Protein AF-A0A1M6CX60-F1 (afdb_monomer)

Sequence (241 aa):
MFAKYFMTAALLGLSVCAQAQAEEKYVLYKKGSSLPVGTKIVTKTRVNTENMKMKLADKIDNGGSILTQDLSEALQLGKDRIQLEVKESATVTKMKIGGKVLPEQKKQGELLKIKLLGVRKDGKWDFKPANASLQLSPKQQQQLGNVSFGFVLNDCYSEVPRSVGETWDDGHGYLKLLTGVDQGLQGENKVTFDEVVDYQGQQCAVLTRKFHVTVRLDQGYSMKMTGEETTIRSLSQFFDL

Secondary structure (DSSP, 8-state):
--------------------PPPPEE-S--TT--PPTTPEEEEEEEEEEEEEEEEETTEEEEEEEEEEEEEEEEEEEETTEEEEEEEEEEEEEE-EETTEEPPPEEEE-TTBT-EEEEEEETTEEEEEESSTTPPPPHHHHHHHHT---TTT-GGG--SS-EETT-EEE-TTHHHHHHH---SSEEEEEEEEEEEEEEETTEEEEEEEEEEEEEEEPGGG-EEEEEEEEEEEEETTTTEE-

Structure (mmCIF, N/CA/C/O backbone):
data_AF-A0A1M6CX60-F1
#
_entry.id   AF-A0A1M6CX60-F1
#
loop_
_atom_site.group_PDB
_atom_site.id
_atom_site.type_symbol
_atom_site.label_atom_id
_atom_site.label_alt_id
_atom_site.label_comp_id
_atom_site.label_asym_id
_atom_site.label_entity_id
_atom_site.label_seq_id
_atom_site.pdbx_PDB_ins_code
_atom_site.Cartn_x
_atom_site.Cartn_y
_atom_site.Cartn_z
_atom_site.occupancy
_atom_site.B_iso_or_equiv
_atom_site.auth_seq_id
_atom_site.auth_comp_id
_atom_site.auth_asym_id
_atom_site.auth_atom_id
_atom_site.pdbx_PDB_model_num
ATOM 1 N N . MET A 1 1 ? -92.493 -8.539 -4.679 1.00 39.44 1 MET A N 1
ATOM 2 C CA . MET A 1 1 ? -91.698 -9.651 -5.241 1.00 39.44 1 MET A CA 1
ATOM 3 C C . MET A 1 1 ? -90.424 -9.027 -5.802 1.00 39.44 1 MET A C 1
ATOM 5 O O . MET A 1 1 ? -90.566 -8.111 -6.591 1.00 39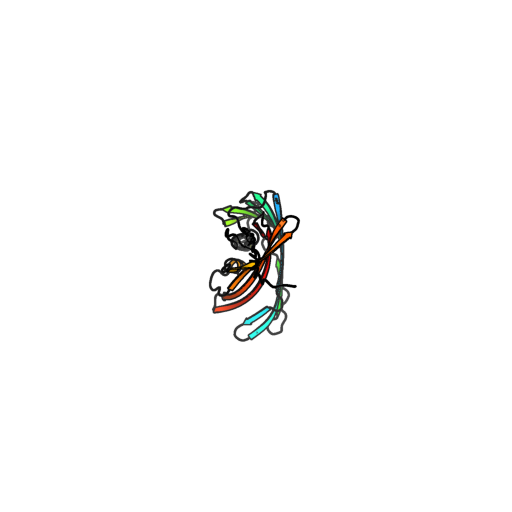.44 1 MET A O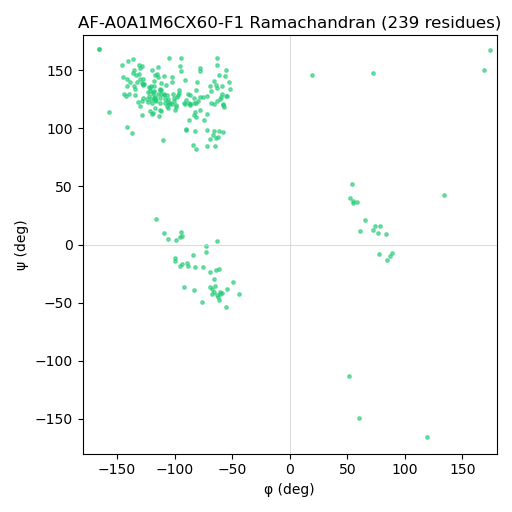 1
ATOM 9 N N . PHE A 1 2 ? -89.271 -9.418 -5.236 1.00 38.19 2 PHE A N 1
ATOM 10 C CA . PHE A 1 2 ? -87.852 -9.273 -5.640 1.00 38.19 2 PHE A CA 1
ATOM 11 C C . PHE A 1 2 ? -87.430 -8.196 -6.673 1.00 38.19 2 PHE A C 1
ATOM 13 O O . PHE A 1 2 ? -88.080 -8.039 -7.687 1.00 38.19 2 PHE A O 1
ATOM 20 N N . ALA A 1 3 ? -86.267 -7.540 -6.654 1.00 39.81 3 ALA A N 1
ATOM 21 C CA . ALA A 1 3 ? -85.124 -7.361 -5.758 1.00 39.81 3 ALA A CA 1
ATOM 22 C C . ALA A 1 3 ? -84.025 -6.663 -6.611 1.00 39.81 3 ALA A C 1
ATOM 24 O O . ALA A 1 3 ? -83.907 -6.998 -7.786 1.00 39.81 3 ALA A O 1
ATOM 25 N N . LYS A 1 4 ? -83.155 -5.858 -5.973 1.00 38.84 4 LYS A N 1
ATOM 26 C CA . LYS A 1 4 ? -81.745 -5.570 -6.359 1.00 38.84 4 LYS A CA 1
ATOM 27 C C . LYS A 1 4 ? -81.512 -4.670 -7.609 1.00 38.84 4 LYS A C 1
ATOM 29 O O . LYS A 1 4 ? -82.294 -4.690 -8.538 1.00 38.84 4 LYS A O 1
ATOM 34 N N . TYR A 1 5 ? -80.474 -3.835 -7.733 1.00 44.59 5 TYR A N 1
ATOM 35 C CA . TYR A 1 5 ? -79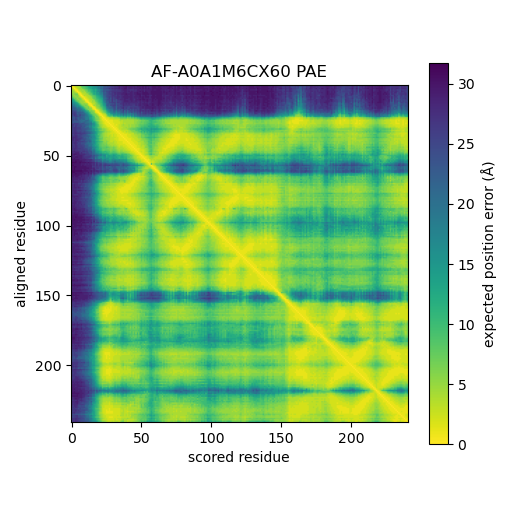.141 -3.794 -7.123 1.00 44.59 5 TYR A CA 1
ATOM 36 C C . TYR A 1 5 ? -78.689 -2.344 -6.850 1.00 44.59 5 TYR A C 1
ATOM 38 O O . TYR A 1 5 ? -78.688 -1.502 -7.742 1.00 44.59 5 TYR A O 1
ATOM 46 N N . PHE A 1 6 ? -78.240 -2.101 -5.616 1.00 48.47 6 PHE A N 1
ATOM 47 C CA . PHE A 1 6 ? -77.309 -1.034 -5.248 1.00 48.47 6 PHE A CA 1
ATOM 48 C C . PHE A 1 6 ? -75.920 -1.402 -5.789 1.00 48.47 6 PHE A C 1
ATOM 50 O O . PHE A 1 6 ? -75.436 -2.499 -5.510 1.00 48.47 6 PHE A O 1
ATOM 57 N N . MET A 1 7 ? -75.272 -0.501 -6.527 1.00 44.06 7 MET A N 1
ATOM 58 C CA . MET A 1 7 ? -73.871 -0.644 -6.927 1.00 44.06 7 MET A CA 1
ATOM 59 C C . MET A 1 7 ? -73.053 0.396 -6.156 1.00 44.06 7 MET A C 1
ATOM 61 O O . MET A 1 7 ? -72.918 1.546 -6.563 1.00 44.06 7 MET A O 1
ATOM 65 N N . THR A 1 8 ? -72.578 -0.005 -4.978 1.00 49.59 8 THR A N 1
ATOM 66 C CA . THR A 1 8 ? -71.702 0.798 -4.121 1.00 49.59 8 THR A CA 1
ATOM 67 C C . THR A 1 8 ? -70.266 0.637 -4.617 1.00 49.59 8 THR A C 1
ATOM 69 O O . THR A 1 8 ? -69.690 -0.445 -4.518 1.00 49.59 8 THR A O 1
ATOM 72 N N . ALA A 1 9 ? -69.692 1.703 -5.172 1.00 50.88 9 ALA A N 1
ATOM 73 C CA . ALA A 1 9 ? -68.287 1.758 -5.557 1.00 50.88 9 ALA A CA 1
ATOM 74 C C . ALA A 1 9 ? -67.406 1.887 -4.302 1.00 50.88 9 ALA A C 1
ATOM 76 O O . ALA A 1 9 ? -67.367 2.939 -3.667 1.00 50.88 9 ALA A O 1
ATOM 77 N N . ALA A 1 10 ? -66.706 0.813 -3.936 1.00 51.66 10 ALA A N 1
ATOM 78 C CA . ALA A 1 10 ? -65.674 0.837 -2.905 1.00 51.66 10 ALA A CA 1
ATOM 79 C C . ALA A 1 10 ? -64.314 1.157 -3.551 1.00 51.66 10 ALA A C 1
ATOM 81 O O . ALA A 1 10 ? -63.667 0.280 -4.120 1.00 51.66 10 ALA A O 1
ATOM 82 N N . LEU A 1 11 ? -63.883 2.422 -3.470 1.00 47.69 11 LEU A N 1
ATOM 83 C CA . LEU A 1 11 ? -62.487 2.804 -3.697 1.00 47.69 11 LEU A CA 1
ATOM 84 C C . LEU A 1 11 ? -61.649 2.322 -2.502 1.00 47.69 11 LEU A C 1
ATOM 86 O O . LEU A 1 11 ? -61.594 2.976 -1.463 1.00 47.69 11 LEU A O 1
ATOM 90 N N . LEU A 1 12 ? -60.991 1.174 -2.651 1.00 49.97 12 LEU A N 1
ATOM 91 C CA . LEU A 1 12 ? -59.915 0.750 -1.758 1.00 49.97 12 LEU A CA 1
ATOM 92 C C . LEU A 1 12 ? -58.620 1.437 -2.197 1.00 49.97 12 LEU A C 1
ATOM 94 O O . LEU A 1 12 ? -57.947 1.007 -3.132 1.00 49.97 12 LEU A O 1
ATOM 98 N N . GLY A 1 13 ? -58.296 2.533 -1.512 1.00 51.62 13 GLY A N 1
ATOM 99 C CA . GLY A 1 13 ? -56.986 3.164 -1.564 1.00 51.62 13 GLY A CA 1
ATOM 100 C C . GLY A 1 13 ? -55.937 2.241 -0.951 1.00 51.62 13 GLY A C 1
ATOM 101 O O . GLY A 1 13 ? -55.763 2.202 0.264 1.00 51.62 13 GLY A O 1
ATOM 102 N N . LEU A 1 14 ? -55.230 1.500 -1.801 1.00 51.94 14 LEU A N 1
ATOM 103 C CA . LEU A 1 14 ? -53.969 0.859 -1.448 1.00 51.94 14 LEU A CA 1
ATOM 104 C C . LEU A 1 14 ? -52.899 1.951 -1.337 1.00 51.94 14 LEU A C 1
ATOM 106 O O . LEU A 1 14 ? -52.169 2.227 -2.286 1.00 51.94 14 LEU A O 1
ATOM 110 N N . SER A 1 15 ? -52.815 2.583 -0.165 1.00 53.91 15 SER A N 1
ATOM 111 C CA . SER A 1 15 ? -51.593 3.267 0.259 1.00 53.91 15 SER A CA 1
ATOM 112 C C . SER A 1 15 ? -50.509 2.210 0.422 1.00 53.91 15 SER A C 1
ATOM 114 O O . SER A 1 15 ? -50.367 1.594 1.477 1.00 53.91 15 SER A O 1
ATOM 116 N N . VAL A 1 16 ? -49.753 1.977 -0.647 1.00 56.75 16 VAL A N 1
ATOM 117 C CA . VAL A 1 16 ? -48.463 1.300 -0.567 1.00 56.75 16 VAL A CA 1
ATOM 118 C C . VAL A 1 16 ? -4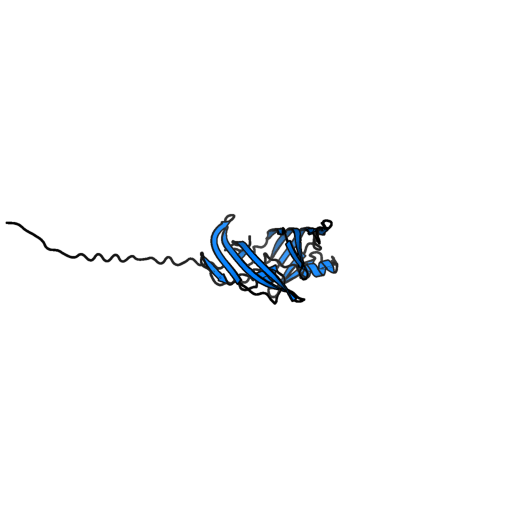7.549 2.240 0.212 1.00 56.75 16 VAL A C 1
ATOM 120 O O . VAL A 1 16 ? -46.967 3.170 -0.341 1.00 56.75 16 VAL A O 1
ATOM 123 N N . CYS A 1 17 ? -47.459 2.034 1.526 1.00 51.12 17 CYS A N 1
ATOM 124 C CA . CYS A 1 17 ? -46.364 2.564 2.321 1.00 51.12 17 CYS A CA 1
ATOM 125 C C . CYS A 1 17 ? -45.085 1.876 1.840 1.00 51.12 17 CYS A C 1
ATOM 127 O O . CYS A 1 17 ? -44.667 0.862 2.392 1.00 51.12 17 CYS A O 1
ATOM 129 N N . ALA A 1 18 ? -44.477 2.415 0.784 1.00 55.59 18 ALA A N 1
ATOM 130 C CA . ALA A 1 18 ? -43.079 2.173 0.491 1.00 55.59 18 ALA A CA 1
ATOM 131 C C . ALA A 1 18 ? -42.293 2.733 1.683 1.00 55.59 18 ALA A C 1
ATOM 133 O O . ALA A 1 18 ? -42.024 3.931 1.764 1.00 55.59 18 ALA A O 1
ATOM 134 N N . GLN A 1 19 ? -42.004 1.877 2.663 1.00 53.38 19 GLN A N 1
ATOM 135 C CA . GLN A 1 19 ? -40.968 2.157 3.641 1.00 53.38 19 GLN A CA 1
ATOM 136 C C . GLN A 1 19 ? -39.676 2.271 2.839 1.00 53.38 19 GLN A C 1
ATOM 138 O O . GLN A 1 19 ? -39.090 1.264 2.453 1.00 53.38 19 GLN A O 1
ATOM 143 N N . ALA A 1 20 ? -39.282 3.505 2.525 1.00 56.09 20 ALA A N 1
ATOM 144 C CA . ALA A 1 20 ? -37.935 3.801 2.084 1.00 56.09 20 ALA A CA 1
ATOM 145 C C . ALA A 1 20 ? -37.013 3.324 3.209 1.00 56.09 20 ALA A C 1
ATOM 147 O O . ALA A 1 20 ? -36.886 3.986 4.240 1.00 56.09 20 ALA A O 1
ATOM 148 N N . GLN A 1 21 ? -36.465 2.118 3.065 1.00 62.78 21 GLN A N 1
ATOM 149 C CA . GLN A 1 21 ? -35.402 1.657 3.938 1.00 62.78 21 GLN A CA 1
ATOM 150 C C . GLN A 1 21 ? -34.284 2.683 3.788 1.00 62.78 21 GLN A C 1
ATOM 152 O O . GLN A 1 21 ? -33.844 2.961 2.672 1.00 62.78 21 GLN A O 1
ATOM 157 N N . ALA A 1 22 ? -33.918 3.331 4.894 1.00 71.50 22 ALA A N 1
ATOM 158 C CA . ALA A 1 22 ? -32.806 4.260 4.891 1.00 71.50 22 ALA A CA 1
ATOM 159 C C . ALA A 1 22 ? -31.576 3.488 4.407 1.00 71.50 22 ALA A C 1
ATOM 161 O O . ALA A 1 22 ? -31.204 2.483 5.009 1.00 71.50 22 ALA A O 1
ATOM 162 N N . GLU A 1 23 ? -31.014 3.926 3.285 1.00 83.62 23 GLU A N 1
ATOM 163 C CA . GLU A 1 23 ? -29.825 3.325 2.698 1.00 83.62 23 GLU A CA 1
ATOM 164 C C . GLU A 1 23 ? -28.688 3.385 3.727 1.00 83.62 23 GLU A C 1
ATOM 166 O O . GLU A 1 23 ? -28.352 4.464 4.230 1.00 83.62 23 GLU A O 1
ATOM 171 N N . GLU A 1 24 ? -28.149 2.224 4.101 1.00 92.69 24 GLU A N 1
ATOM 172 C CA . GLU A 1 24 ? -27.072 2.142 5.083 1.00 92.69 24 GLU A CA 1
ATOM 173 C C . GLU A 1 24 ? -25.792 2.746 4.496 1.00 92.69 24 GLU A C 1
ATOM 175 O O . GLU A 1 24 ? -25.414 2.458 3.358 1.00 92.69 24 GLU A O 1
ATOM 180 N N . LYS A 1 25 ? -25.131 3.614 5.270 1.00 95.44 25 LYS A N 1
ATOM 181 C CA . LYS A 1 25 ? -23.928 4.334 4.840 1.00 95.44 25 LYS A CA 1
ATOM 182 C C . LYS A 1 25 ? -22.736 3.967 5.700 1.00 95.44 25 LYS A C 1
ATOM 184 O O . LYS A 1 25 ? -22.819 3.993 6.927 1.00 95.44 25 LYS A O 1
ATOM 189 N N . TYR A 1 26 ? -21.599 3.751 5.053 1.00 95.88 26 TYR A N 1
ATOM 190 C CA . TYR A 1 26 ? -20.364 3.330 5.698 1.00 95.88 26 TYR A CA 1
ATOM 191 C C . TYR A 1 26 ? -19.251 4.336 5.459 1.00 95.88 26 TYR A C 1
ATOM 193 O O . TYR A 1 26 ? -19.036 4.824 4.351 1.00 95.88 26 TYR A O 1
ATOM 201 N N . VAL A 1 27 ? -18.503 4.636 6.512 1.00 94.19 27 VAL A N 1
ATOM 202 C CA . VAL A 1 27 ? -17.293 5.446 6.406 1.00 94.19 27 VAL A CA 1
ATOM 203 C C . VAL A 1 27 ? -16.148 4.529 5.987 1.00 94.19 27 VAL A C 1
ATOM 205 O O . VAL A 1 27 ? -15.841 3.571 6.688 1.00 94.19 27 VAL A O 1
ATOM 208 N N . LEU A 1 28 ? -15.501 4.823 4.858 1.00 92.00 28 LEU A N 1
ATOM 209 C CA . LEU A 1 28 ? -14.366 4.033 4.366 1.00 92.00 28 LEU A CA 1
ATOM 210 C C . LEU A 1 28 ? -13.026 4.546 4.909 1.00 92.00 28 LEU A C 1
ATOM 212 O O . LEU A 1 28 ? -12.028 3.834 4.884 1.00 92.00 28 LEU A O 1
ATOM 216 N N . TYR A 1 29 ? -12.961 5.756 5.457 1.00 90.19 29 TYR A N 1
ATOM 217 C CA . TYR A 1 29 ? -11.740 6.293 6.051 1.00 90.19 29 TYR A CA 1
ATOM 218 C C . TYR A 1 29 ? -12.026 7.155 7.266 1.00 90.19 29 TYR A C 1
ATOM 220 O O . TYR A 1 29 ? -12.992 7.908 7.296 1.00 90.19 29 TYR A O 1
ATOM 228 N N . LYS A 1 30 ? -11.135 7.071 8.254 1.00 87.56 30 LYS A N 1
ATOM 229 C CA . LYS A 1 30 ? -11.181 7.900 9.449 1.00 87.56 30 LYS A CA 1
ATOM 230 C C . LYS A 1 30 ? -9.815 8.503 9.717 1.00 87.56 30 LYS A C 1
ATOM 232 O O . LYS A 1 30 ? -8.835 7.781 9.918 1.00 87.56 30 LYS A O 1
ATOM 237 N N . LYS A 1 31 ? -9.743 9.831 9.777 1.00 83.81 31 LYS A N 1
ATOM 238 C CA . LYS A 1 31 ? -8.483 10.527 10.024 1.00 83.81 31 LYS A CA 1
ATOM 239 C C . LYS A 1 31 ? -7.878 10.105 11.361 1.00 83.81 31 LYS A C 1
ATOM 241 O O . LYS A 1 31 ? -8.518 10.135 12.410 1.00 83.81 31 LYS A O 1
ATOM 246 N N . GLY A 1 32 ? -6.599 9.736 11.321 1.00 78.88 32 GLY A N 1
ATOM 247 C CA . GLY A 1 32 ? -5.853 9.327 12.508 1.00 78.88 32 GLY A CA 1
ATOM 248 C C . GLY A 1 32 ? -6.240 7.956 13.065 1.00 78.88 32 GLY A C 1
ATOM 249 O O . GLY A 1 32 ? -5.820 7.653 14.183 1.00 78.88 32 GLY A O 1
ATOM 250 N N . SER A 1 33 ? -7.001 7.139 12.326 1.00 82.25 33 SER A N 1
ATOM 251 C CA . SER A 1 33 ? -7.097 5.712 12.624 1.00 82.25 33 SER A CA 1
ATOM 252 C C . SER A 1 33 ? -5.718 5.055 12.500 1.00 82.25 33 SER A C 1
ATOM 254 O O . SER A 1 33 ? -4.869 5.450 11.693 1.00 82.25 33 SER A O 1
ATOM 256 N N . SER A 1 34 ? -5.477 4.065 13.351 1.00 82.00 34 SER A N 1
ATOM 257 C CA . SER A 1 34 ? -4.293 3.217 13.303 1.00 82.00 34 SER A CA 1
ATOM 258 C C . SER A 1 34 ? -4.681 1.815 13.734 1.00 82.00 34 SER A C 1
ATOM 260 O O . SER A 1 34 ? -5.608 1.641 14.528 1.00 82.00 34 SER A O 1
ATOM 262 N N . LEU A 1 35 ? -3.923 0.827 13.277 1.00 86.75 35 LEU A N 1
ATOM 263 C CA . LEU A 1 35 ? -4.065 -0.532 13.773 1.00 86.75 35 LEU A CA 1
ATOM 264 C C . LEU A 1 35 ? -3.712 -0.598 15.273 1.00 86.75 35 LEU A C 1
ATOM 266 O O . LEU A 1 35 ? -2.942 0.240 15.765 1.00 86.75 35 LEU A O 1
ATOM 270 N N . PRO A 1 36 ? -4.251 -1.577 16.019 1.00 89.12 36 PRO A N 1
ATOM 271 C CA . PRO A 1 36 ? -3.856 -1.814 17.402 1.00 89.12 36 PRO A CA 1
ATOM 272 C C . PRO A 1 36 ? -2.347 -2.053 17.536 1.00 89.12 36 PRO A C 1
ATOM 274 O O . PRO A 1 36 ? -1.720 -2.679 16.676 1.00 89.12 36 PRO A O 1
ATOM 277 N N . VAL A 1 37 ? -1.754 -1.591 18.637 1.00 93.25 37 VAL A N 1
ATOM 278 C CA . VAL A 1 37 ? -0.347 -1.882 18.956 1.00 93.25 37 VAL A CA 1
ATOM 279 C C . VAL A 1 37 ? -0.145 -3.394 19.055 1.00 93.25 37 VAL A C 1
ATOM 281 O O . VAL A 1 37 ? -0.968 -4.096 19.632 1.00 93.25 37 VAL A O 1
ATOM 284 N N . GLY A 1 38 ? 0.948 -3.893 18.477 1.00 93.25 38 GLY A N 1
ATOM 285 C CA . GLY A 1 38 ? 1.235 -5.325 18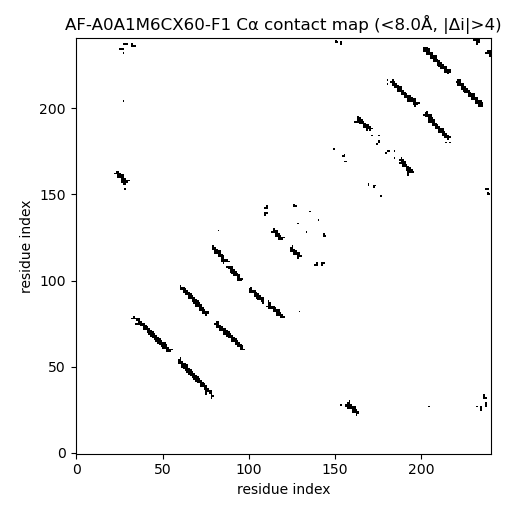.388 1.00 93.25 38 GLY A CA 1
ATOM 286 C C . GLY A 1 38 ? 0.659 -6.007 17.145 1.00 93.25 38 GLY A C 1
ATOM 287 O O . GLY A 1 38 ? 1.007 -7.157 16.887 1.00 93.25 38 GLY A O 1
ATOM 288 N N . THR A 1 39 ? -0.155 -5.315 16.338 1.00 90.75 39 THR A N 1
ATOM 289 C CA . THR A 1 39 ? -0.635 -5.860 15.058 1.00 90.75 39 THR A CA 1
ATOM 290 C C . THR A 1 39 ? 0.546 -6.146 14.139 1.00 90.75 39 THR A C 1
ATOM 292 O O . THR A 1 39 ? 1.359 -5.258 13.861 1.00 90.75 39 THR A O 1
ATOM 295 N N . LYS A 1 40 ? 0.628 -7.392 13.664 1.00 91.69 40 LYS A N 1
ATOM 296 C CA . LYS A 1 40 ? 1.585 -7.829 12.650 1.00 91.69 40 LYS A CA 1
ATOM 297 C C . LYS A 1 40 ? 0.894 -7.855 11.291 1.00 91.69 40 LYS A C 1
ATOM 299 O O . LYS A 1 40 ? -0.061 -8.597 11.097 1.00 91.69 40 LYS A O 1
ATOM 304 N N . ILE A 1 41 ? 1.416 -7.074 10.359 1.00 88.38 41 ILE A N 1
ATOM 305 C CA . ILE A 1 41 ? 0.974 -7.010 8.970 1.00 88.38 41 ILE A CA 1
ATOM 306 C C . ILE A 1 41 ? 1.974 -7.814 8.151 1.00 88.38 41 ILE A C 1
ATOM 308 O O . ILE A 1 41 ? 3.183 -7.616 8.283 1.00 88.38 41 ILE A O 1
ATOM 312 N N . VAL A 1 42 ? 1.478 -8.726 7.323 1.00 89.56 42 VAL A N 1
ATOM 313 C CA . VAL A 1 42 ? 2.304 -9.504 6.400 1.00 89.56 42 VAL A CA 1
ATOM 314 C C . VAL A 1 42 ? 1.829 -9.203 4.993 1.00 89.56 42 VAL A C 1
ATOM 316 O O . VAL A 1 42 ? 0.730 -9.592 4.616 1.00 89.56 42 VAL A O 1
ATOM 319 N N . THR A 1 43 ? 2.664 -8.528 4.213 1.00 85.06 43 THR A N 1
ATOM 320 C CA . THR A 1 43 ? 2.342 -8.171 2.833 1.00 85.06 43 THR A CA 1
ATOM 321 C C . THR A 1 43 ? 3.073 -9.115 1.900 1.00 85.06 43 THR A C 1
ATOM 323 O O . THR A 1 43 ? 4.304 -9.201 1.930 1.00 85.06 43 THR A O 1
ATOM 326 N N . LYS A 1 44 ? 2.303 -9.823 1.073 1.00 87.38 44 LYS A N 1
ATOM 327 C CA . LYS A 1 44 ? 2.800 -10.679 -0.004 1.00 87.38 44 LYS A CA 1
ATOM 328 C C . LYS A 1 44 ? 2.383 -10.071 -1.328 1.00 87.38 44 LYS A C 1
ATOM 330 O O . LYS A 1 44 ? 1.208 -10.104 -1.674 1.00 87.38 44 LYS A O 1
ATOM 335 N N . THR A 1 45 ? 3.350 -9.566 -2.074 1.00 83.31 45 THR A N 1
ATOM 336 C CA . THR A 1 45 ? 3.103 -8.984 -3.388 1.00 83.31 45 THR A CA 1
ATOM 337 C C . THR A 1 45 ? 3.615 -9.935 -4.449 1.00 83.31 45 THR A C 1
ATOM 339 O O . THR A 1 45 ? 4.769 -10.364 -4.414 1.00 83.31 45 THR A O 1
ATOM 342 N N . ARG A 1 46 ? 2.758 -10.254 -5.419 1.00 83.25 46 ARG A N 1
ATOM 343 C CA . ARG A 1 46 ? 3.154 -10.938 -6.645 1.00 83.25 46 ARG A CA 1
ATOM 344 C C . ARG A 1 46 ? 2.635 -10.146 -7.831 1.00 83.25 46 ARG A C 1
ATOM 346 O O . ARG A 1 46 ? 1.436 -10.126 -8.076 1.00 83.25 46 ARG A O 1
ATOM 353 N N . VAL A 1 47 ? 3.546 -9.544 -8.581 1.00 81.00 47 VAL A N 1
ATOM 354 C CA . VAL A 1 47 ? 3.224 -8.882 -9.848 1.00 81.00 47 VAL A CA 1
ATOM 355 C C . VAL A 1 47 ? 3.724 -9.769 -10.972 1.00 81.00 47 VAL A C 1
ATOM 357 O O . VAL A 1 47 ? 4.905 -10.108 -11.007 1.00 81.00 47 VAL A O 1
ATOM 360 N N . ASN A 1 48 ? 2.823 -10.159 -11.870 1.00 81.62 48 ASN A N 1
ATOM 361 C CA . ASN A 1 48 ? 3.167 -10.869 -13.092 1.00 81.62 48 ASN A CA 1
ATOM 362 C C . ASN A 1 48 ? 2.675 -10.054 -14.284 1.00 81.62 48 ASN A C 1
ATOM 364 O O . ASN A 1 48 ? 1.471 -9.890 -14.469 1.00 81.62 48 ASN A O 1
ATOM 368 N N . THR A 1 49 ? 3.608 -9.568 -15.089 1.00 79.50 49 THR A N 1
ATOM 369 C CA . THR A 1 49 ? 3.292 -8.915 -16.354 1.00 79.50 49 THR A CA 1
ATOM 370 C C . THR A 1 49 ? 3.699 -9.846 -17.476 1.00 79.50 49 THR A C 1
ATOM 372 O O . THR A 1 49 ? 4.870 -10.203 -17.580 1.00 79.50 49 THR A O 1
ATOM 375 N N . GLU A 1 50 ? 2.754 -10.212 -18.335 1.00 78.25 50 GLU A N 1
ATOM 376 C CA . GLU A 1 50 ? 2.992 -11.061 -19.500 1.00 78.25 50 GLU A CA 1
ATOM 377 C C . GLU A 1 50 ? 2.745 -10.283 -20.791 1.00 78.25 50 GLU A C 1
ATOM 379 O O . GLU A 1 50 ? 1.943 -9.351 -20.832 1.00 78.25 50 GLU A O 1
ATOM 384 N N . ASN A 1 51 ? 3.427 -10.683 -21.866 1.00 73.69 51 ASN A N 1
ATOM 385 C CA . ASN A 1 51 ? 3.226 -10.129 -23.206 1.00 73.69 51 ASN A CA 1
ATOM 386 C C . ASN A 1 51 ? 3.365 -8.600 -23.277 1.00 73.69 51 ASN A C 1
ATOM 388 O O . ASN A 1 51 ? 2.664 -7.953 -24.060 1.00 73.69 51 ASN A O 1
ATOM 392 N N . MET A 1 52 ? 4.284 -8.017 -22.494 1.00 73.38 52 MET A N 1
ATOM 393 C CA . MET A 1 52 ? 4.564 -6.585 -22.578 1.00 73.38 52 MET A CA 1
ATOM 394 C C . MET A 1 52 ? 4.923 -6.219 -24.015 1.00 73.38 52 MET A C 1
ATOM 396 O O . MET A 1 52 ? 5.810 -6.833 -24.625 1.00 73.38 52 MET A O 1
ATOM 400 N N . LYS A 1 53 ? 4.222 -5.208 -24.532 1.00 70.88 53 LYS A N 1
ATOM 401 C CA . LYS A 1 53 ? 4.485 -4.608 -25.835 1.00 70.88 53 LYS A CA 1
ATOM 402 C C . LYS A 1 53 ? 5.185 -3.284 -25.616 1.00 70.88 53 LYS A C 1
ATOM 404 O O . LYS A 1 53 ? 4.640 -2.400 -24.960 1.00 70.88 53 LYS A O 1
ATOM 409 N N . MET A 1 54 ? 6.375 -3.143 -26.179 1.00 65.50 54 MET A N 1
ATOM 410 C CA . MET A 1 54 ? 7.085 -1.870 -26.197 1.00 65.50 54 MET A CA 1
ATOM 411 C C . MET A 1 54 ? 7.133 -1.360 -27.629 1.00 65.50 54 MET A C 1
ATOM 413 O O . MET A 1 54 ? 7.515 -2.085 -28.546 1.00 65.50 54 MET A O 1
ATOM 417 N N . LYS A 1 55 ? 6.732 -0.103 -27.823 1.00 62.22 55 LYS A N 1
ATOM 418 C CA . LYS A 1 55 ? 6.872 0.591 -29.101 1.00 62.22 55 LYS A CA 1
ATOM 419 C C . LYS A 1 55 ? 8.103 1.489 -29.023 1.00 62.22 55 LYS A C 1
ATOM 421 O O . LYS A 1 55 ? 8.125 2.418 -28.222 1.00 62.22 55 LYS A O 1
ATOM 426 N N . LEU A 1 56 ? 9.111 1.208 -29.845 1.00 64.75 56 LEU A N 1
ATOM 427 C CA . LEU A 1 56 ? 10.285 2.066 -30.008 1.00 64.75 56 LEU A CA 1
ATOM 428 C C . LEU A 1 56 ? 10.246 2.660 -31.422 1.00 64.75 56 LEU A C 1
ATOM 430 O O . LEU A 1 56 ? 10.321 1.919 -32.406 1.00 64.75 56 LEU A O 1
ATOM 434 N N . ALA A 1 57 ? 10.086 3.983 -31.520 1.00 69.75 57 ALA A N 1
ATOM 435 C CA . ALA A 1 57 ? 9.738 4.672 -32.769 1.00 69.75 57 ALA A CA 1
ATOM 436 C C . ALA A 1 57 ? 8.494 4.035 -33.427 1.00 69.75 57 ALA A C 1
ATOM 438 O O . ALA A 1 57 ? 7.429 4.073 -32.820 1.00 69.75 57 ALA A O 1
ATOM 439 N N . ASP A 1 58 ? 8.620 3.398 -34.597 1.00 65.56 58 ASP A N 1
ATOM 440 C CA . ASP A 1 58 ? 7.515 2.746 -35.326 1.00 65.56 58 ASP A CA 1
ATOM 441 C C . ASP A 1 58 ? 7.526 1.213 -35.268 1.00 65.56 58 ASP A C 1
ATOM 443 O O . ASP A 1 58 ? 6.689 0.554 -35.887 1.00 65.56 58 ASP A O 1
ATOM 447 N N . LYS A 1 59 ? 8.446 0.617 -34.504 1.00 59.16 59 LYS A N 1
ATOM 448 C CA . LYS A 1 59 ? 8.509 -0.837 -34.330 1.00 59.16 59 LYS A CA 1
ATOM 449 C C . LYS A 1 59 ? 7.880 -1.228 -33.000 1.00 59.16 59 LYS A C 1
ATOM 451 O O . LYS A 1 59 ? 8.276 -0.739 -31.944 1.00 59.16 59 LYS A O 1
ATOM 456 N N . ILE A 1 60 ? 6.888 -2.110 -33.068 1.00 63.88 60 ILE A N 1
ATOM 457 C CA . ILE A 1 60 ? 6.317 -2.775 -31.898 1.00 63.88 60 ILE A CA 1
ATOM 458 C C . ILE A 1 60 ? 7.100 -4.063 -31.693 1.00 63.88 60 ILE A C 1
ATOM 460 O O . ILE A 1 60 ? 7.130 -4.913 -32.584 1.00 63.88 60 ILE A O 1
ATOM 464 N N . ASP A 1 61 ? 7.708 -4.203 -30.524 1.00 66.81 61 ASP A N 1
ATOM 465 C CA . ASP A 1 61 ? 8.286 -5.463 -30.086 1.00 66.81 61 ASP A CA 1
ATOM 466 C C . ASP A 1 61 ? 7.362 -6.147 -29.083 1.00 66.81 61 ASP A C 1
ATOM 468 O O . ASP A 1 61 ? 6.768 -5.498 -28.216 1.00 66.81 61 ASP A O 1
ATOM 472 N N . ASN A 1 62 ? 7.241 -7.464 -29.215 1.00 61.88 62 ASN A N 1
ATOM 473 C CA . ASN A 1 62 ? 6.391 -8.292 -28.372 1.00 61.88 62 ASN A CA 1
ATOM 474 C C . ASN A 1 62 ? 7.277 -9.279 -27.604 1.00 61.88 62 ASN A C 1
ATOM 476 O O . ASN A 1 62 ? 7.968 -10.093 -28.224 1.00 61.88 62 ASN A O 1
ATOM 480 N N . GLY A 1 63 ? 7.182 -9.284 -26.271 1.00 65.25 63 GLY A N 1
ATOM 481 C CA . GLY A 1 63 ? 7.661 -10.424 -25.478 1.00 65.25 63 GLY A CA 1
ATOM 482 C C . GLY A 1 63 ? 8.503 -10.083 -24.256 1.00 65.25 63 GLY A C 1
ATOM 483 O O . GLY A 1 63 ? 9.506 -10.750 -24.008 1.00 65.25 63 GLY A O 1
ATOM 484 N N . GLY A 1 64 ? 8.111 -9.065 -23.491 1.00 73.69 64 GLY A N 1
ATOM 485 C CA . GLY A 1 64 ? 8.604 -8.884 -22.127 1.00 73.69 64 GLY A CA 1
ATOM 486 C C . GLY A 1 64 ? 7.709 -9.588 -21.108 1.00 73.69 64 GLY A C 1
ATOM 487 O O . GLY A 1 64 ? 6.483 -9.554 -21.236 1.00 73.69 64 GLY A O 1
ATOM 488 N N . SER A 1 65 ? 8.317 -10.189 -20.089 1.00 81.62 65 SER A N 1
ATOM 489 C CA . SER A 1 65 ? 7.629 -10.551 -18.857 1.00 81.62 65 SER A CA 1
ATOM 490 C C . SER A 1 65 ? 8.427 -10.125 -17.634 1.00 81.62 65 SER A C 1
ATOM 492 O O . SER A 1 65 ? 9.652 -10.284 -17.589 1.00 81.62 65 SER A O 1
ATOM 494 N N . ILE A 1 66 ? 7.724 -9.633 -16.622 1.00 83.44 66 ILE A N 1
ATOM 495 C CA . ILE A 1 66 ? 8.300 -9.271 -15.329 1.00 83.44 66 ILE A CA 1
ATOM 496 C C . ILE A 1 66 ? 7.541 -10.048 -14.265 1.00 83.44 66 ILE A C 1
ATOM 498 O O . ILE A 1 66 ? 6.319 -9.962 -14.193 1.00 83.44 66 ILE A O 1
ATOM 502 N N . LEU A 1 67 ? 8.279 -10.792 -13.446 1.00 85.81 67 LEU A N 1
ATOM 503 C CA . LEU A 1 67 ? 7.767 -11.387 -12.223 1.00 85.81 67 LEU A CA 1
ATOM 504 C C . LEU A 1 67 ? 8.458 -10.711 -11.043 1.00 85.81 67 LEU A C 1
ATOM 506 O O . LEU A 1 67 ? 9.669 -10.854 -10.880 1.00 85.81 67 LEU A O 1
ATOM 510 N N . THR A 1 68 ? 7.686 -10.015 -10.217 1.00 84.81 68 THR A N 1
ATOM 511 C CA . THR A 1 68 ? 8.149 -9.477 -8.935 1.00 84.81 68 THR A CA 1
ATOM 512 C C . THR A 1 68 ? 7.458 -10.223 -7.806 1.00 84.81 68 THR A C 1
ATOM 514 O O . THR A 1 68 ? 6.242 -10.426 -7.845 1.00 84.81 68 THR A O 1
ATOM 517 N N . GLN A 1 69 ? 8.240 -10.647 -6.818 1.00 84.38 69 GLN A N 1
ATOM 518 C CA . GLN A 1 69 ? 7.766 -11.292 -5.602 1.00 84.38 69 GLN A CA 1
ATOM 519 C C . GLN A 1 69 ? 8.402 -10.608 -4.400 1.00 84.38 69 GLN A C 1
ATOM 521 O O . GLN A 1 69 ? 9.624 -10.639 -4.252 1.00 84.38 69 GLN A O 1
ATOM 526 N N . ASP A 1 70 ? 7.564 -10.044 -3.538 1.00 86.75 70 ASP A N 1
ATOM 527 C CA . ASP A 1 70 ? 7.992 -9.413 -2.297 1.00 86.75 70 ASP A CA 1
ATOM 528 C C . ASP A 1 70 ? 7.210 -9.992 -1.116 1.00 86.75 70 ASP A C 1
ATOM 530 O O . ASP A 1 70 ? 5.995 -10.192 -1.180 1.00 86.75 70 ASP A O 1
ATOM 534 N N . LEU A 1 71 ? 7.920 -10.236 -0.018 1.00 87.31 71 LEU A N 1
ATOM 535 C CA . LEU A 1 71 ? 7.354 -10.529 1.291 1.00 87.31 71 LEU A CA 1
ATOM 536 C C . LEU A 1 71 ? 7.910 -9.503 2.266 1.00 87.31 71 LEU A C 1
ATOM 538 O O . LEU A 1 71 ? 9.123 -9.419 2.470 1.00 87.31 71 LEU A O 1
ATOM 542 N N . SER A 1 72 ? 7.025 -8.763 2.917 1.00 90.12 72 SER A N 1
ATOM 543 C CA . SER A 1 72 ? 7.404 -7.849 3.986 1.00 90.12 72 SER A CA 1
ATOM 544 C C . SER A 1 72 ? 6.537 -8.055 5.214 1.00 90.12 72 SER A C 1
ATOM 546 O O . SER A 1 72 ? 5.397 -8.512 5.132 1.00 90.12 72 SER A O 1
ATOM 548 N N . GLU A 1 73 ? 7.111 -7.744 6.368 1.00 92.62 73 GLU A N 1
ATOM 549 C CA . GLU A 1 73 ? 6.409 -7.767 7.639 1.00 92.62 73 GLU A CA 1
ATOM 550 C C . GLU A 1 73 ? 6.514 -6.398 8.294 1.00 92.62 73 GLU A C 1
ATOM 552 O O . GLU A 1 73 ? 7.614 -5.857 8.423 1.00 92.62 73 GLU A O 1
ATOM 557 N N . ALA A 1 74 ? 5.385 -5.865 8.748 1.00 91.75 74 ALA A N 1
ATOM 558 C CA . ALA A 1 74 ? 5.342 -4.673 9.575 1.00 91.75 74 ALA A CA 1
ATOM 559 C C . ALA A 1 74 ? 4.727 -4.986 10.943 1.00 91.75 74 ALA A C 1
ATOM 561 O O . ALA A 1 74 ? 3.766 -5.741 11.052 1.00 91.75 74 ALA A O 1
ATOM 562 N N . LEU A 1 75 ? 5.284 -4.399 11.999 1.00 93.94 75 LEU A N 1
ATOM 563 C CA . LEU A 1 75 ? 4.775 -4.471 13.364 1.00 93.94 75 LEU A CA 1
ATOM 564 C C . LEU A 1 75 ? 4.364 -3.072 13.818 1.00 93.94 75 LEU A C 1
ATOM 566 O O . LEU A 1 75 ? 5.193 -2.157 13.834 1.00 93.94 75 LEU A O 1
ATOM 570 N N . GLN A 1 76 ? 3.107 -2.914 14.227 1.00 92.44 76 GLN A N 1
ATOM 571 C CA . GLN A 1 76 ? 2.615 -1.665 14.798 1.00 92.44 76 GLN A CA 1
ATOM 572 C C . GLN A 1 76 ? 3.192 -1.465 16.207 1.00 92.44 76 GLN A C 1
ATOM 57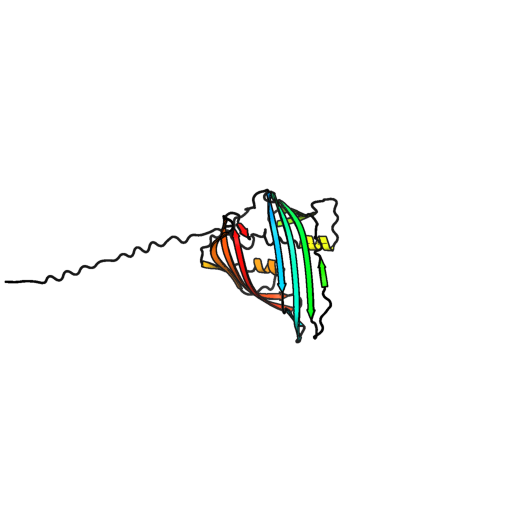4 O O . GLN A 1 76 ? 2.850 -2.195 17.137 1.00 92.44 76 GLN A O 1
ATOM 579 N N . LEU A 1 77 ? 4.054 -0.460 16.382 1.00 93.69 77 LEU A N 1
ATOM 580 C CA . LEU A 1 77 ? 4.696 -0.143 17.668 1.00 93.69 77 LEU A CA 1
ATOM 581 C C . LEU A 1 77 ? 3.960 0.950 18.461 1.00 93.69 77 LEU A C 1
ATOM 583 O O . LEU A 1 77 ? 4.192 1.126 19.652 1.00 93.69 77 LEU A O 1
ATOM 587 N N . GLY A 1 78 ? 3.108 1.720 17.795 1.00 91.75 78 GLY A N 1
ATOM 588 C CA . GLY A 1 78 ? 2.350 2.842 18.350 1.00 91.75 78 GLY A CA 1
ATOM 589 C C . GLY A 1 78 ? 1.606 3.553 17.228 1.00 91.75 78 GLY A C 1
ATOM 590 O O . GLY A 1 78 ? 1.930 3.309 16.074 1.00 91.75 78 GLY A O 1
ATOM 591 N N . LYS A 1 79 ? 0.655 4.445 17.525 1.00 87.38 79 LYS A N 1
ATOM 592 C CA . LYS A 1 79 ? -0.175 5.134 16.511 1.00 87.38 79 LYS A CA 1
ATOM 593 C C . LYS A 1 79 ? 0.614 5.651 15.294 1.00 87.38 79 LYS A C 1
ATOM 595 O O . LYS A 1 79 ? 0.202 5.454 14.156 1.00 87.38 79 LYS A O 1
ATOM 600 N N . ASP A 1 80 ? 1.780 6.235 15.556 1.00 89.44 80 ASP A N 1
ATOM 601 C CA . ASP A 1 80 ? 2.648 6.870 14.560 1.00 89.44 80 ASP A CA 1
ATOM 602 C C . ASP A 1 80 ? 4.002 6.159 14.412 1.00 89.44 80 ASP A C 1
ATOM 604 O O . ASP A 1 80 ? 4.993 6.766 14.007 1.00 89.44 80 ASP A O 1
ATOM 608 N N . ARG A 1 81 ? 4.092 4.880 14.802 1.00 92.88 81 ARG A N 1
ATOM 609 C CA . ARG A 1 81 ? 5.349 4.117 14.798 1.00 92.88 81 ARG A CA 1
ATOM 610 C C . ARG A 1 81 ? 5.144 2.690 14.311 1.00 92.88 81 ARG A C 1
ATOM 612 O O . ARG A 1 81 ? 4.320 1.960 14.860 1.00 92.88 81 ARG A O 1
ATOM 619 N N . ILE A 1 82 ? 5.971 2.272 13.359 1.00 92.94 82 ILE A N 1
ATOM 620 C CA . ILE A 1 82 ? 5.996 0.903 12.834 1.00 92.94 82 ILE A CA 1
ATOM 621 C C . ILE A 1 82 ? 7.432 0.398 12.709 1.00 92.94 82 ILE A C 1
ATOM 623 O O . ILE A 1 82 ? 8.350 1.179 12.468 1.00 92.94 82 ILE A O 1
ATOM 627 N N . GLN A 1 83 ? 7.633 -0.908 12.841 1.00 95.00 83 GLN A N 1
ATOM 628 C CA . GLN A 1 83 ? 8.875 -1.570 12.441 1.00 95.00 83 GLN A CA 1
ATOM 629 C C . GLN A 1 83 ? 8.604 -2.411 11.202 1.00 95.00 83 GLN A C 1
ATOM 631 O O . GLN A 1 83 ? 7.683 -3.214 11.224 1.00 95.00 83 GLN A O 1
ATOM 636 N N . LEU A 1 84 ? 9.411 -2.257 10.159 1.00 93.12 84 LEU A N 1
ATOM 637 C CA . LEU A 1 84 ? 9.290 -2.972 8.891 1.00 93.12 84 LEU A CA 1
ATOM 638 C C . LEU A 1 84 ? 10.519 -3.845 8.655 1.00 93.12 84 LEU A C 1
ATOM 640 O O . LEU A 1 84 ? 11.639 -3.453 8.976 1.00 93.12 84 LEU A O 1
ATOM 644 N N . GLU A 1 85 ? 10.324 -4.995 8.029 1.00 94.19 85 GLU A N 1
ATOM 645 C CA . GLU A 1 85 ? 11.406 -5.784 7.457 1.00 94.19 85 GLU A CA 1
ATOM 646 C C . GLU A 1 85 ? 10.959 -6.413 6.136 1.00 94.19 85 GLU A C 1
ATOM 648 O O . GLU A 1 85 ? 9.936 -7.096 6.076 1.00 94.19 85 GLU A O 1
ATOM 653 N N . VAL A 1 86 ? 11.746 -6.217 5.078 1.00 90.69 86 VAL A N 1
ATOM 654 C CA . VAL A 1 86 ? 11.567 -6.936 3.810 1.00 90.69 86 VAL A CA 1
ATOM 655 C C . VAL A 1 86 ? 12.225 -8.306 3.958 1.00 90.69 86 VAL A C 1
ATOM 657 O O . VAL A 1 86 ? 13.447 -8.402 4.061 1.00 90.69 86 VAL A O 1
ATOM 660 N N . LYS A 1 87 ? 11.424 -9.370 4.016 1.00 91.69 87 LYS A N 1
ATOM 661 C CA . LYS A 1 87 ? 11.889 -10.751 4.217 1.00 91.69 87 LYS A CA 1
ATOM 662 C C . LYS A 1 87 ? 12.346 -11.391 2.916 1.00 91.69 87 LYS A C 1
ATOM 664 O O . LYS A 1 87 ? 13.358 -12.091 2.904 1.00 91.69 87 LYS A O 1
ATOM 669 N N . GLU A 1 88 ? 11.622 -11.113 1.839 1.00 89.75 88 GLU A N 1
ATOM 670 C CA . GLU A 1 88 ? 11.917 -11.575 0.487 1.00 89.75 88 GLU A CA 1
ATOM 671 C C . GLU A 1 88 ? 11.665 -10.423 -0.481 1.00 89.75 88 GLU A C 1
ATOM 673 O O . GLU A 1 88 ? 10.712 -9.667 -0.313 1.00 89.75 88 GLU A O 1
ATOM 678 N N . SER A 1 89 ? 12.538 -10.270 -1.470 1.00 89.75 89 SER A N 1
ATOM 679 C CA . SER A 1 89 ? 12.326 -9.336 -2.569 1.00 89.75 89 SER A CA 1
ATOM 680 C C . SER A 1 89 ? 13.143 -9.786 -3.761 1.00 89.75 89 SER A C 1
ATOM 682 O O . SER A 1 89 ? 14.379 -9.827 -3.704 1.00 89.75 89 SER A O 1
ATOM 684 N N . ALA A 1 90 ? 12.444 -10.185 -4.814 1.00 90.38 90 ALA A N 1
ATOM 685 C CA . ALA A 1 90 ? 13.043 -10.693 -6.029 1.00 90.38 90 ALA A CA 1
ATOM 686 C C . ALA A 1 90 ? 12.275 -10.205 -7.256 1.00 90.38 90 ALA A C 1
ATOM 688 O O . ALA A 1 90 ? 11.050 -10.288 -7.325 1.00 90.38 90 ALA A O 1
ATOM 689 N N . THR A 1 91 ? 13.028 -9.781 -8.265 1.00 89.62 91 THR A N 1
ATOM 690 C CA . THR A 1 91 ? 12.504 -9.471 -9.591 1.00 89.62 91 THR A CA 1
ATOM 691 C C . THR A 1 91 ? 13.213 -10.331 -10.620 1.00 89.62 91 THR A C 1
ATOM 693 O O . THR A 1 91 ? 14.446 -10.363 -10.684 1.00 89.62 91 THR A O 1
ATOM 696 N N . VAL A 1 92 ? 12.421 -11.017 -11.437 1.00 89.94 92 VAL A N 1
ATOM 697 C CA . VAL A 1 92 ? 12.870 -11.779 -12.597 1.00 89.94 92 VAL A CA 1
ATOM 698 C C . VAL A 1 92 ? 12.340 -11.096 -13.847 1.00 89.94 92 VAL A C 1
ATOM 700 O O . VAL A 1 92 ? 11.132 -10.930 -14.017 1.00 89.94 92 VAL A O 1
ATOM 703 N N . THR A 1 93 ? 13.244 -10.707 -14.738 1.00 86.50 93 THR A N 1
ATOM 704 C CA . THR A 1 93 ? 12.897 -10.051 -15.999 1.00 86.50 93 THR A CA 1
ATOM 705 C C . THR A 1 93 ? 13.331 -10.917 -17.169 1.00 86.50 93 THR A C 1
ATOM 707 O O . THR A 1 93 ? 14.499 -11.300 -17.277 1.00 86.50 93 THR A O 1
ATOM 710 N N . LYS A 1 94 ? 12.385 -11.192 -18.069 1.00 86.12 94 LYS A N 1
ATOM 711 C CA . LYS A 1 94 ? 12.626 -11.828 -19.366 1.00 86.12 94 LYS A CA 1
ATOM 712 C C . LYS A 1 94 ? 12.192 -10.860 -20.447 1.00 86.12 94 LYS A C 1
ATOM 714 O O . LYS A 1 94 ? 11.099 -10.309 -20.379 1.00 86.12 94 LYS A O 1
ATOM 719 N N . MET A 1 95 ? 13.041 -10.638 -21.439 1.00 83.00 95 MET A N 1
ATOM 720 C CA . MET A 1 95 ? 12.730 -9.738 -22.544 1.00 83.00 95 MET A CA 1
ATOM 721 C C . MET A 1 95 ? 13.085 -10.384 -23.869 1.00 83.00 95 MET A C 1
ATOM 723 O O . MET A 1 95 ? 14.078 -11.105 -23.981 1.00 83.00 95 MET A O 1
ATOM 727 N N . LYS A 1 96 ? 12.285 -10.072 -24.881 1.00 77.62 96 LYS A N 1
ATOM 728 C CA . LYS A 1 96 ? 12.553 -10.378 -26.276 1.00 77.62 96 LYS A CA 1
ATOM 729 C C . LYS A 1 96 ? 12.682 -9.063 -27.031 1.00 77.62 96 LYS A C 1
ATOM 731 O O . LYS A 1 96 ? 11.788 -8.229 -26.937 1.00 77.62 96 LYS A O 1
ATOM 736 N N . ILE A 1 97 ? 13.800 -8.885 -27.733 1.00 75.12 97 ILE A N 1
ATOM 737 C CA . ILE A 1 97 ? 14.052 -7.709 -28.569 1.00 75.12 97 ILE A CA 1
ATOM 738 C C . ILE A 1 97 ? 14.468 -8.169 -29.968 1.00 75.12 97 ILE A C 1
ATOM 740 O O . ILE A 1 97 ? 15.416 -8.941 -30.121 1.00 75.12 97 ILE A O 1
ATOM 744 N N . GLY A 1 98 ? 13.751 -7.734 -31.003 1.00 75.06 98 GLY A N 1
ATOM 745 C CA . GLY A 1 98 ? 14.022 -8.055 -32.402 1.00 75.06 98 GLY A CA 1
ATOM 746 C C . GLY A 1 98 ? 13.997 -9.557 -32.680 1.00 75.06 98 GLY A C 1
ATOM 747 O O . GLY A 1 98 ? 14.837 -10.065 -33.419 1.00 75.06 98 GLY A O 1
ATOM 748 N N . GLY A 1 99 ? 13.098 -10.296 -32.024 1.00 76.06 99 GLY A N 1
ATOM 749 C CA . GLY A 1 99 ? 13.040 -11.754 -32.144 1.00 76.06 99 GLY A CA 1
ATOM 750 C C . GLY A 1 99 ? 14.001 -12.523 -31.227 1.00 76.06 99 GLY A C 1
ATOM 751 O O . GLY A 1 99 ? 13.815 -13.727 -31.059 1.00 76.06 99 GLY A O 1
ATOM 752 N N . LYS A 1 100 ? 14.981 -11.862 -30.596 1.00 81.19 100 LYS A N 1
ATOM 753 C CA . LYS A 1 100 ? 16.000 -12.499 -29.747 1.00 81.19 100 LYS A CA 1
ATOM 754 C C . LYS A 1 100 ? 15.618 -12.430 -28.273 1.00 81.19 100 LYS A C 1
ATOM 756 O O . LYS A 1 100 ? 15.301 -11.357 -27.769 1.00 81.19 100 LYS A O 1
ATOM 761 N N . VAL A 1 101 ? 15.674 -13.566 -27.581 1.00 84.12 101 VAL A N 1
ATOM 762 C CA . VAL A 1 101 ? 15.463 -13.637 -26.128 1.00 84.12 101 VAL A CA 1
ATOM 763 C C . VAL A 1 101 ? 16.748 -13.210 -25.423 1.00 84.12 101 VAL A C 1
ATOM 765 O O . VAL A 1 101 ? 17.812 -13.772 -25.681 1.00 84.12 101 VAL A O 1
ATOM 768 N N . LEU A 1 102 ? 16.655 -12.202 -24.560 1.00 82.56 102 LEU A N 1
ATOM 769 C CA . LEU A 1 102 ? 17.761 -11.780 -23.708 1.00 82.56 102 LEU A CA 1
ATOM 770 C C . LEU A 1 102 ? 17.909 -12.731 -22.512 1.00 82.56 102 LEU A C 1
ATOM 772 O O . LEU A 1 102 ? 16.911 -13.308 -22.070 1.00 82.56 102 LEU A O 1
ATOM 776 N N . PRO A 1 103 ? 19.127 -12.880 -21.956 1.00 86.12 103 PRO A N 1
ATOM 777 C CA . PRO A 1 103 ? 19.328 -13.632 -20.727 1.00 86.12 103 PRO A CA 1
ATOM 778 C C . PRO A 1 103 ? 18.409 -13.136 -19.611 1.00 86.12 103 PRO A C 1
ATOM 780 O O . PRO A 1 103 ? 18.211 -11.931 -19.439 1.00 86.12 103 PRO A O 1
ATOM 783 N N . GLU A 1 104 ? 17.870 -14.080 -18.847 1.00 90.25 104 GLU A N 1
ATOM 784 C CA . GLU A 1 104 ? 17.059 -13.778 -17.674 1.00 90.25 104 GLU A CA 1
ATOM 785 C C . GLU A 1 104 ? 17.879 -12.960 -16.670 1.00 90.25 104 GLU A C 1
ATOM 787 O O . GLU A 1 104 ? 18.980 -13.352 -16.279 1.00 90.25 104 GLU A O 1
ATOM 792 N N . GLN A 1 105 ? 17.336 -11.822 -16.244 1.00 87.44 105 GLN A N 1
ATOM 793 C CA . GLN A 1 105 ? 17.936 -11.011 -15.192 1.00 87.44 105 GLN A CA 1
ATOM 794 C C . GLN A 1 105 ? 17.212 -11.273 -13.879 1.00 87.44 105 GLN A C 1
ATOM 796 O O . GLN A 1 105 ? 15.992 -11.127 -13.803 1.00 87.44 105 GLN A O 1
ATOM 801 N N . LYS A 1 106 ? 17.976 -11.624 -12.843 1.00 90.94 106 LYS A N 1
ATOM 802 C CA . LYS A 1 106 ? 17.490 -11.730 -11.466 1.00 90.94 106 LYS A CA 1
ATOM 803 C C . LYS A 1 106 ? 18.079 -10.595 -10.646 1.00 90.94 106 LYS A C 1
ATOM 805 O O . LYS A 1 106 ? 19.294 -10.403 -10.648 1.00 90.94 106 LYS A O 1
ATOM 810 N N . LYS A 1 107 ? 17.228 -9.858 -9.942 1.00 90.75 107 LYS A N 1
ATOM 811 C CA . LYS A 1 107 ? 17.634 -8.810 -9.000 1.00 90.75 107 LYS A CA 1
ATOM 812 C C . LYS A 1 107 ? 16.988 -9.072 -7.648 1.00 90.75 107 LYS A C 1
ATOM 814 O O . LYS A 1 107 ? 15.823 -9.455 -7.593 1.00 90.75 107 LYS A O 1
ATOM 819 N N . GLN A 1 108 ? 17.754 -8.881 -6.580 1.00 92.50 108 GLN A N 1
ATOM 820 C CA . GLN A 1 108 ? 17.226 -8.828 -5.219 1.00 92.50 108 GLN A CA 1
ATOM 821 C C . GLN A 1 108 ? 16.963 -7.370 -4.836 1.00 92.50 108 GLN A C 1
ATOM 823 O O . GLN A 1 108 ? 17.660 -6.478 -5.321 1.00 92.50 108 GLN A O 1
ATOM 828 N N . GLY A 1 109 ? 15.968 -7.133 -3.981 1.00 87.38 109 GLY A N 1
ATOM 829 C CA . GLY A 1 109 ? 15.690 -5.796 -3.454 1.00 87.38 109 GLY A CA 1
ATOM 830 C C . GLY A 1 109 ? 16.824 -5.283 -2.561 1.00 87.38 109 GLY A C 1
ATOM 831 O O . GLY A 1 109 ? 17.373 -6.033 -1.755 1.00 87.38 109 GLY A O 1
ATOM 832 N N . GLU A 1 110 ? 17.157 -3.993 -2.654 1.00 91.00 110 GLU A N 1
ATOM 833 C CA . GLU A 1 110 ? 18.310 -3.416 -1.940 1.00 91.00 110 GLU A CA 1
ATOM 834 C C . GLU A 1 110 ? 18.089 -3.368 -0.414 1.00 91.00 110 GLU A C 1
ATOM 836 O O . GLU A 1 110 ? 19.048 -3.362 0.360 1.00 91.00 110 GLU A O 1
ATOM 841 N N . LEU A 1 111 ? 16.825 -3.354 0.031 1.00 91.06 111 LEU A N 1
ATOM 842 C CA . LEU A 1 111 ? 16.421 -3.316 1.445 1.00 91.06 111 LEU A CA 1
ATOM 843 C C . LEU A 1 111 ? 16.171 -4.705 2.061 1.00 91.06 111 LEU A C 1
ATOM 845 O O . LEU A 1 111 ? 15.693 -4.802 3.193 1.00 91.06 111 LEU A O 1
ATOM 849 N N . LEU A 1 112 ? 16.477 -5.785 1.334 1.00 92.44 112 LEU A N 1
ATOM 850 C CA . LEU A 1 112 ? 16.272 -7.156 1.796 1.00 92.44 112 LEU A CA 1
ATOM 851 C C . LEU A 1 112 ? 16.954 -7.395 3.156 1.00 92.44 112 LEU A C 1
ATOM 853 O O . LEU A 1 112 ? 18.147 -7.144 3.320 1.00 92.44 112 LEU A O 1
ATOM 857 N N . LYS A 1 113 ? 16.190 -7.914 4.126 1.00 92.38 113 LYS A N 1
ATOM 858 C CA . LYS A 1 113 ? 16.596 -8.219 5.513 1.00 92.38 113 LYS A CA 1
ATOM 859 C C . LYS A 1 113 ? 17.068 -7.015 6.336 1.00 92.38 113 LYS A C 1
ATOM 861 O O . LYS A 1 113 ? 17.583 -7.190 7.441 1.00 92.38 113 LYS A O 1
ATOM 866 N N . ILE A 1 114 ? 16.864 -5.791 5.851 1.00 93.38 114 ILE A N 1
ATOM 867 C CA . ILE A 1 114 ? 17.111 -4.582 6.636 1.00 93.38 114 ILE A CA 1
ATOM 868 C C . ILE A 1 114 ? 15.853 -4.261 7.438 1.00 93.38 114 ILE A C 1
ATOM 870 O O . ILE A 1 114 ? 14.777 -4.040 6.883 1.00 93.38 114 ILE A O 1
ATOM 874 N N . LYS A 1 115 ? 16.000 -4.212 8.764 1.00 95.12 115 LYS A N 1
ATOM 875 C CA . LYS A 1 115 ? 14.947 -3.722 9.656 1.00 95.12 115 LYS A CA 1
ATOM 876 C C . LYS A 1 115 ? 14.916 -2.203 9.622 1.00 95.12 115 LYS A C 1
ATOM 878 O O . LYS A 1 115 ? 15.930 -1.551 9.880 1.00 95.12 115 LYS A O 1
ATOM 883 N N . LEU A 1 116 ? 13.741 -1.655 9.361 1.00 94.69 116 LEU A N 1
ATOM 884 C CA . LEU A 1 116 ? 13.474 -0.229 9.305 1.00 94.69 116 LEU A CA 1
ATOM 885 C C . LEU A 1 116 ? 12.527 0.167 10.435 1.00 94.69 116 LEU A C 1
ATOM 887 O O . LEU A 1 116 ? 11.613 -0.576 10.791 1.00 94.69 116 LEU A O 1
ATOM 891 N N . LEU A 1 117 ? 12.738 1.354 10.983 1.00 95.00 117 LEU A N 1
ATOM 892 C CA . LEU A 1 117 ? 11.823 2.023 11.890 1.00 95.00 117 LEU A CA 1
ATOM 893 C C . LEU A 1 117 ? 11.157 3.168 11.130 1.00 95.00 117 LEU A C 1
ATOM 895 O O . LEU A 1 117 ? 11.839 4.079 10.662 1.00 95.00 117 LEU A O 1
ATOM 899 N N . GLY A 1 118 ? 9.835 3.102 11.019 1.00 92.25 118 GLY A N 1
ATOM 900 C CA . GLY A 1 118 ? 8.994 4.160 10.479 1.00 92.25 118 GLY A CA 1
ATOM 901 C C . GLY A 1 118 ? 8.416 5.019 11.591 1.00 92.25 118 GLY A C 1
ATOM 902 O O . GLY A 1 118 ? 7.875 4.489 12.567 1.00 92.25 118 GLY A O 1
ATOM 903 N N . VAL A 1 119 ? 8.494 6.338 11.437 1.00 91.81 119 VAL A N 1
ATOM 904 C CA . VAL A 1 119 ? 7.832 7.307 12.316 1.00 91.81 119 VAL A CA 1
ATOM 905 C C . VAL A 1 119 ? 7.008 8.264 11.469 1.00 91.81 119 VAL A C 1
ATOM 907 O O . VAL A 1 119 ? 7.534 8.884 10.548 1.00 91.81 119 VAL A O 1
ATOM 910 N N . ARG A 1 120 ? 5.722 8.403 11.786 1.00 87.56 120 ARG A N 1
ATOM 911 C CA . ARG A 1 120 ? 4.847 9.364 11.120 1.00 87.56 120 ARG A CA 1
ATOM 912 C C . ARG A 1 120 ? 5.012 10.744 11.759 1.00 87.56 120 ARG A C 1
ATOM 914 O O . ARG A 1 120 ? 4.882 10.891 12.972 1.00 87.56 120 ARG A O 1
ATOM 921 N N . LYS A 1 121 ? 5.304 11.754 10.941 1.00 87.94 121 LYS A N 1
ATOM 922 C CA . LYS A 1 121 ? 5.393 13.175 11.309 1.00 87.94 121 LYS A CA 1
ATOM 923 C C . LYS A 1 121 ? 4.658 13.994 10.258 1.00 87.94 121 LYS A C 1
ATOM 925 O O . LYS A 1 121 ? 4.877 13.795 9.068 1.00 87.94 121 LYS A O 1
ATOM 930 N N . ASP A 1 122 ? 3.749 14.862 10.693 1.00 83.19 122 ASP A N 1
ATOM 931 C CA . ASP A 1 122 ? 2.949 15.721 9.805 1.00 83.19 122 ASP A CA 1
ATOM 932 C C . ASP A 1 122 ? 2.229 14.943 8.687 1.00 83.19 122 ASP A C 1
ATOM 934 O O . ASP A 1 122 ? 2.183 15.351 7.528 1.00 83.19 122 ASP A O 1
ATOM 938 N N . GLY A 1 123 ? 1.704 13.762 9.034 1.00 74.94 123 GLY A N 1
ATOM 939 C CA . GLY A 1 123 ? 1.016 12.862 8.102 1.00 74.94 123 GLY A CA 1
ATOM 940 C C . GLY A 1 123 ? 1.935 12.047 7.184 1.00 74.94 123 GLY A C 1
ATOM 941 O O . GLY A 1 123 ? 1.460 11.116 6.544 1.00 74.94 123 GLY A O 1
ATOM 942 N N . LYS A 1 124 ? 3.244 12.317 7.163 1.00 78.56 124 LYS A N 1
ATOM 943 C CA . LYS A 1 124 ? 4.224 11.619 6.320 1.00 78.56 124 LYS A CA 1
ATOM 944 C C . LYS A 1 124 ? 5.021 10.601 7.121 1.00 78.56 124 LYS A C 1
ATOM 946 O O . LYS A 1 124 ? 5.351 10.842 8.279 1.00 78.56 124 LYS A O 1
ATOM 951 N N . TRP A 1 125 ? 5.350 9.471 6.508 1.00 84.88 125 TRP A N 1
ATOM 952 C CA . TRP A 1 125 ? 6.230 8.476 7.117 1.00 84.88 125 TRP A CA 1
ATOM 953 C C . TRP A 1 125 ? 7.697 8.775 6.804 1.00 84.88 125 TRP A C 1
ATOM 955 O O . TRP A 1 125 ? 8.060 8.952 5.646 1.00 84.88 125 TRP A O 1
ATOM 965 N N . ASP A 1 126 ? 8.527 8.800 7.843 1.00 89.00 126 ASP A N 1
ATOM 966 C CA . ASP A 1 126 ? 9.987 8.862 7.761 1.00 89.00 126 ASP A CA 1
ATOM 967 C C . ASP A 1 126 ? 10.561 7.505 8.181 1.00 89.00 126 ASP A C 1
ATOM 969 O O . ASP A 1 126 ? 10.248 7.016 9.272 1.00 89.00 126 ASP A O 1
ATOM 973 N N . PHE A 1 127 ? 11.384 6.892 7.328 1.00 90.56 127 PHE A N 1
ATOM 974 C CA . PHE A 1 127 ? 11.995 5.589 7.587 1.00 90.56 127 PHE A CA 1
ATOM 975 C C . PHE A 1 127 ? 13.492 5.712 7.786 1.00 90.56 127 PHE A C 1
ATOM 977 O O . PHE A 1 127 ? 14.183 6.419 7.057 1.00 90.56 127 PHE A O 1
ATOM 984 N N . LYS A 1 128 ? 14.005 4.963 8.760 1.00 93.69 128 LYS A N 1
ATOM 985 C CA . LYS A 1 128 ? 15.440 4.840 9.034 1.00 93.69 128 LYS A CA 1
ATOM 986 C C . LYS A 1 128 ? 15.781 3.399 9.388 1.00 93.69 128 LYS A C 1
ATOM 988 O O . LYS A 1 128 ? 14.895 2.671 9.835 1.00 93.69 128 LYS A O 1
ATOM 993 N N . PRO A 1 129 ? 17.041 2.965 9.244 1.00 95.12 129 PRO A N 1
ATOM 994 C CA . PRO A 1 129 ? 17.485 1.708 9.830 1.00 95.12 129 PRO A CA 1
ATOM 995 C C . PRO A 1 129 ? 17.139 1.634 11.319 1.00 95.12 129 PRO A C 1
ATOM 997 O O . PRO A 1 129 ? 17.391 2.573 12.070 1.00 95.12 129 PRO A O 1
ATOM 1000 N N . ALA A 1 130 ? 16.582 0.505 11.758 1.00 93.88 130 ALA A N 1
ATOM 1001 C CA . ALA A 1 130 ? 16.306 0.273 13.176 1.00 93.88 130 ALA A CA 1
ATOM 1002 C C . ALA A 1 130 ? 17.608 0.181 13.995 1.00 93.88 130 ALA A C 1
ATOM 1004 O O . ALA A 1 130 ? 17.643 0.558 15.164 1.00 93.88 130 ALA A O 1
ATOM 1005 N N . ASN A 1 131 ? 18.690 -0.292 13.368 1.00 93.81 131 ASN A N 1
ATOM 1006 C CA . ASN A 1 131 ? 20.039 -0.200 13.912 1.00 93.81 131 ASN A CA 1
ATOM 1007 C C . ASN A 1 131 ? 20.669 1.135 13.492 1.00 93.81 131 ASN A C 1
ATOM 1009 O O . ASN A 1 131 ? 21.062 1.288 12.338 1.00 93.81 131 ASN A O 1
ATOM 1013 N N . ALA A 1 132 ? 20.805 2.068 14.436 1.00 90.38 132 ALA A N 1
ATOM 1014 C CA . ALA A 1 132 ? 21.363 3.398 14.186 1.00 90.38 132 ALA A CA 1
ATOM 1015 C C . ALA A 1 132 ? 22.820 3.385 13.680 1.00 90.38 132 ALA A C 1
ATOM 1017 O O . ALA A 1 132 ? 23.250 4.347 13.050 1.00 90.38 132 ALA A O 1
ATOM 1018 N N . SER A 1 133 ? 23.568 2.304 13.918 1.00 93.69 133 SER A N 1
ATOM 1019 C CA . SER A 1 133 ? 24.950 2.152 13.449 1.00 93.69 133 SER A CA 1
ATOM 1020 C C . SER A 1 133 ? 25.051 1.647 12.004 1.00 93.69 133 SER A C 1
ATOM 1022 O O . SER A 1 133 ? 26.147 1.610 11.448 1.00 93.69 133 SER A O 1
ATOM 1024 N N . LEU A 1 134 ? 23.941 1.222 11.387 1.00 94.44 134 LEU A N 1
ATOM 1025 C CA . LEU A 1 134 ? 23.942 0.729 10.011 1.00 94.44 134 LEU A CA 1
ATOM 1026 C C . LEU A 1 134 ? 24.003 1.902 9.025 1.00 94.44 134 LEU A C 1
ATOM 1028 O O . LEU A 1 134 ? 23.056 2.679 8.912 1.00 94.44 134 LEU A O 1
ATOM 1032 N N . GLN A 1 135 ? 25.087 1.983 8.255 1.00 94.19 135 GLN A N 1
ATOM 1033 C CA . GLN A 1 135 ? 25.184 2.906 7.127 1.00 94.19 135 GLN A CA 1
ATOM 1034 C C . GLN A 1 135 ? 24.619 2.255 5.864 1.00 94.19 135 GLN A C 1
ATOM 1036 O O . GLN A 1 135 ? 25.077 1.198 5.435 1.00 94.19 135 GLN A O 1
ATOM 1041 N N . LEU A 1 136 ? 23.613 2.893 5.269 1.00 92.88 136 LEU A N 1
ATOM 1042 C CA . LEU A 1 136 ? 23.024 2.451 4.010 1.00 92.88 136 LEU A CA 1
ATOM 1043 C C . LEU A 1 136 ? 23.880 2.901 2.826 1.00 92.88 136 LEU A C 1
ATOM 1045 O O . LEU A 1 136 ? 24.333 4.047 2.788 1.00 92.88 136 LEU A O 1
ATOM 1049 N N . SER A 1 137 ? 24.036 2.030 1.829 1.00 94.56 137 SER A N 1
ATOM 1050 C CA . SER A 1 137 ? 24.622 2.400 0.536 1.00 94.56 137 SER A CA 1
ATOM 1051 C C . SER A 1 137 ? 23.762 3.448 -0.196 1.00 94.56 137 SER A C 1
ATOM 1053 O O . SER A 1 137 ? 22.564 3.550 0.081 1.00 94.56 137 SER A O 1
ATOM 1055 N N . PRO A 1 138 ? 24.303 4.192 -1.182 1.00 92.88 138 PRO A N 1
ATOM 1056 C CA . PRO A 1 138 ? 23.520 5.175 -1.938 1.00 92.88 138 PRO A CA 1
ATOM 1057 C C . PRO A 1 138 ? 22.252 4.596 -2.583 1.00 92.88 138 PRO A C 1
ATOM 1059 O O . PRO A 1 138 ? 21.196 5.222 -2.545 1.00 92.88 138 PRO A O 1
ATOM 1062 N N . LYS A 1 139 ? 22.321 3.363 -3.106 1.00 89.62 139 LYS A N 1
ATOM 1063 C CA . LYS A 1 139 ? 21.155 2.664 -3.673 1.00 89.62 139 LYS A CA 1
ATOM 1064 C C . LYS A 1 139 ? 20.098 2.348 -2.619 1.00 89.62 139 LYS A C 1
ATOM 1066 O O . LYS A 1 139 ? 18.911 2.528 -2.864 1.00 89.62 139 LYS A O 1
ATOM 1071 N N . GLN A 1 140 ? 20.523 1.921 -1.432 1.00 92.06 140 GLN A N 1
ATOM 1072 C CA . GLN A 1 140 ? 19.617 1.656 -0.315 1.00 92.06 140 GLN A CA 1
ATOM 1073 C C . GLN A 1 140 ? 18.977 2.935 0.216 1.00 92.06 140 GLN A C 1
ATOM 1075 O O . GLN A 1 140 ? 17.795 2.922 0.532 1.00 92.06 140 GLN A O 1
ATOM 1080 N N . GLN A 1 141 ? 19.720 4.041 0.282 1.00 90.81 141 GLN A N 1
ATOM 1081 C CA . GLN A 1 141 ? 19.170 5.347 0.658 1.00 90.81 141 GLN A CA 1
ATOM 1082 C C . GLN A 1 141 ? 18.123 5.818 -0.355 1.00 90.81 141 GLN A C 1
ATOM 1084 O O . GLN A 1 141 ? 17.044 6.260 0.035 1.00 90.81 141 GLN A O 1
ATOM 1089 N N . GLN A 1 142 ? 18.408 5.659 -1.650 1.00 87.19 142 GLN A N 1
ATOM 1090 C CA . GLN A 1 142 ? 17.449 5.959 -2.707 1.00 87.19 142 GLN A CA 1
ATOM 1091 C C . GLN A 1 142 ? 16.196 5.082 -2.591 1.00 87.19 142 GLN A C 1
ATOM 1093 O O . GLN A 1 142 ? 15.083 5.600 -2.632 1.00 87.19 142 GLN A O 1
ATOM 1098 N N . GLN A 1 143 ? 16.356 3.766 -2.405 1.00 84.12 143 GLN A N 1
ATOM 1099 C CA . GLN A 1 143 ? 15.214 2.866 -2.252 1.00 84.12 143 GLN A CA 1
ATOM 1100 C C . GLN A 1 143 ? 14.415 3.172 -0.980 1.00 84.12 143 GLN A C 1
ATOM 1102 O O . GLN A 1 143 ? 13.193 3.098 -1.022 1.00 84.12 143 GLN A O 1
ATOM 1107 N N . LEU A 1 144 ? 15.070 3.566 0.117 1.00 85.38 144 LEU A N 1
ATOM 1108 C CA . LEU A 1 144 ? 14.414 3.973 1.361 1.00 85.38 144 LEU A CA 1
ATOM 1109 C C . LEU A 1 144 ? 13.492 5.181 1.155 1.00 85.38 144 LEU A C 1
ATOM 1111 O O . LEU A 1 144 ? 12.379 5.186 1.672 1.00 85.38 144 LEU A O 1
ATOM 1115 N N . GLY A 1 145 ? 13.927 6.166 0.361 1.00 78.38 145 GLY A N 1
ATOM 1116 C CA . GLY A 1 145 ? 13.099 7.316 -0.020 1.00 78.38 145 GLY A CA 1
ATOM 1117 C C . GLY A 1 145 ? 11.875 6.944 -0.864 1.00 78.38 145 GLY A C 1
ATOM 1118 O O . GLY A 1 145 ? 10.891 7.677 -0.867 1.00 78.38 145 GLY A O 1
ATOM 1119 N N . ASN A 1 146 ? 11.916 5.783 -1.521 1.00 72.50 146 ASN A N 1
ATOM 1120 C CA . ASN A 1 146 ? 10.834 5.251 -2.346 1.00 72.50 146 ASN A CA 1
ATOM 1121 C C . ASN A 1 146 ? 9.979 4.205 -1.619 1.00 72.50 146 ASN A C 1
ATOM 1123 O O . ASN A 1 146 ? 9.106 3.605 -2.245 1.00 72.50 146 ASN A O 1
ATOM 1127 N N . VAL A 1 147 ? 10.220 3.941 -0.329 1.00 73.19 147 VAL A N 1
ATOM 1128 C CA . VAL A 1 147 ? 9.364 3.042 0.452 1.00 73.19 147 VAL A CA 1
ATOM 1129 C C . VAL A 1 147 ? 8.015 3.731 0.655 1.00 73.19 147 VAL A C 1
ATOM 1131 O O . VAL A 1 147 ? 7.800 4.465 1.618 1.00 73.19 147 VAL A O 1
ATOM 1134 N N . SER A 1 148 ? 7.093 3.492 -0.274 1.00 62.94 148 SER A N 1
ATOM 1135 C CA . SER A 1 148 ? 5.688 3.829 -0.121 1.00 62.94 148 SER A CA 1
ATOM 1136 C C . SER A 1 148 ? 4.972 2.635 0.502 1.00 62.94 148 SER A C 1
ATOM 1138 O O . SER A 1 148 ? 5.030 1.500 0.030 1.00 62.94 148 SER A O 1
ATOM 1140 N N . PHE A 1 149 ? 4.305 2.873 1.624 1.00 63.25 149 PHE A N 1
ATOM 1141 C CA . PHE A 1 149 ? 3.464 1.859 2.237 1.00 63.25 149 PHE A CA 1
ATOM 1142 C C . PHE A 1 149 ? 2.096 1.896 1.571 1.00 63.25 149 PHE A C 1
ATOM 1144 O O . PHE A 1 149 ? 1.191 2.538 2.093 1.00 63.25 149 PHE A O 1
ATOM 1151 N N . GLY A 1 150 ? 1.936 1.194 0.445 1.00 53.28 150 GLY A N 1
ATOM 1152 C CA . GLY A 1 150 ? 0.637 1.076 -0.232 1.00 53.28 150 GLY A CA 1
ATOM 1153 C C . GLY A 1 150 ? -0.503 0.683 0.720 1.00 53.28 150 GLY A C 1
ATOM 1154 O O . GLY A 1 150 ? -1.601 1.199 0.597 1.00 53.28 150 GLY A O 1
ATOM 1155 N N . PHE A 1 151 ? -0.210 -0.114 1.755 1.00 53.69 151 PHE A N 1
ATOM 1156 C CA . PHE A 1 151 ? -1.187 -0.532 2.765 1.00 53.69 151 PHE A CA 1
ATOM 1157 C C . PHE A 1 151 ? -1.438 0.480 3.903 1.00 53.69 151 PHE A C 1
ATOM 1159 O O . PHE A 1 151 ? -2.448 0.394 4.589 1.00 53.69 151 PHE A O 1
ATOM 1166 N N . VAL A 1 152 ? -0.543 1.448 4.142 1.00 51.41 152 VAL A N 1
ATOM 1167 C CA . VAL A 1 152 ? -0.714 2.471 5.206 1.00 51.41 152 VAL A CA 1
ATOM 1168 C C . VAL A 1 152 ? -1.231 3.801 4.641 1.00 51.41 152 VAL A C 1
ATOM 1170 O O . VAL A 1 152 ? -1.638 4.695 5.393 1.00 51.41 152 VAL A O 1
ATOM 1173 N N . LEU A 1 153 ? -1.220 3.944 3.317 1.00 53.34 153 LEU A N 1
ATOM 1174 C CA . LEU A 1 153 ? -1.720 5.115 2.615 1.00 53.34 153 LEU A CA 1
ATOM 1175 C C . LEU A 1 153 ? -3.240 5.017 2.489 1.00 53.34 153 LEU A C 1
ATOM 1177 O O . LEU A 1 153 ? -3.799 4.670 1.458 1.00 53.34 153 LEU A O 1
ATOM 1181 N N . ASN A 1 154 ? -3.906 5.415 3.568 1.00 58.69 154 ASN A N 1
ATOM 1182 C CA . ASN A 1 154 ? -5.335 5.718 3.599 1.00 58.69 154 ASN A CA 1
ATOM 1183 C C . ASN A 1 154 ? -5.738 6.906 2.696 1.00 58.69 154 ASN A C 1
ATOM 1185 O O . ASN A 1 154 ? -6.898 7.308 2.686 1.00 58.69 154 ASN A O 1
ATOM 1189 N N . ASP A 1 155 ? -4.791 7.478 1.954 1.00 60.69 155 ASP A N 1
ATOM 1190 C CA . ASP A 1 155 ? -4.941 8.735 1.223 1.00 60.69 155 ASP A CA 1
ATOM 1191 C C . ASP A 1 155 ? -5.837 8.612 -0.025 1.00 60.69 155 ASP A C 1
ATOM 1193 O O . ASP A 1 155 ? -6.162 9.623 -0.642 1.00 60.69 155 ASP A O 1
ATOM 1197 N N . CYS A 1 156 ? -6.259 7.393 -0.385 1.00 69.06 156 CYS A N 1
ATOM 1198 C CA . CYS A 1 156 ? -7.178 7.125 -1.499 1.00 69.06 156 CYS A CA 1
ATOM 1199 C C . CYS A 1 156 ? -8.649 7.012 -1.062 1.00 69.06 156 CYS A C 1
ATOM 1201 O O . CYS A 1 156 ? -9.499 6.622 -1.852 1.00 69.06 156 CYS A O 1
ATOM 1203 N N . TYR A 1 157 ? -8.964 7.287 0.205 1.00 82.06 157 TYR A N 1
ATOM 1204 C CA . TYR A 1 157 ? -10.328 7.220 0.720 1.00 82.06 157 TYR A CA 1
ATOM 1205 C C . TYR A 1 157 ? -10.658 8.495 1.499 1.00 82.06 157 TYR A C 1
ATOM 1207 O O . TYR A 1 157 ? -9.808 9.090 2.160 1.00 82.06 157 TYR A O 1
ATOM 1215 N N . SER A 1 158 ? -11.918 8.920 1.445 1.00 83.12 158 SER A N 1
ATOM 1216 C CA . SER A 1 158 ? -12.408 10.110 2.148 1.00 83.12 158 SER A CA 1
ATOM 1217 C C . SER A 1 158 ? -13.245 9.751 3.374 1.00 83.12 158 SER A C 1
ATOM 1219 O O . SER A 1 158 ? -13.820 8.667 3.437 1.00 83.12 158 SER A O 1
ATOM 1221 N N . GLU A 1 159 ? -13.415 10.698 4.300 1.00 90.19 159 GLU A N 1
ATOM 1222 C CA . GLU A 1 159 ? -14.346 10.551 5.435 1.00 90.19 159 GLU A CA 1
ATOM 1223 C C . GLU A 1 159 ? -15.830 10.649 5.014 1.00 90.19 159 GLU A C 1
ATOM 1225 O O . GLU A 1 159 ? -16.717 10.505 5.852 1.00 90.19 159 GLU A O 1
ATOM 1230 N N . VAL A 1 160 ? -16.115 10.882 3.723 1.00 93.00 160 VAL A N 1
ATOM 1231 C CA . VAL A 1 160 ? -17.475 10.885 3.162 1.00 93.00 160 VAL A CA 1
ATOM 1232 C C . VAL A 1 160 ? -18.071 9.473 3.256 1.00 93.00 160 VAL A C 1
ATOM 1234 O O . VAL A 1 160 ? -17.496 8.550 2.671 1.00 93.00 160 VAL A O 1
ATOM 1237 N N . PRO A 1 161 ? -19.208 9.284 3.955 1.00 95.38 161 PRO A N 1
ATOM 1238 C CA . PRO A 1 161 ? -19.890 7.996 4.003 1.00 95.38 161 PRO A CA 1
ATOM 1239 C C . PRO A 1 161 ? -20.392 7.579 2.619 1.00 95.38 161 PRO A C 1
ATOM 1241 O O . PRO A 1 161 ? -20.965 8.405 1.906 1.00 95.38 161 PRO A O 1
ATOM 1244 N N . ARG A 1 162 ? -20.212 6.303 2.279 1.00 95.62 162 ARG A N 1
ATOM 1245 C CA . ARG A 1 162 ? -20.619 5.697 1.009 1.00 95.62 162 ARG A CA 1
ATOM 1246 C C . ARG A 1 162 ? -21.684 4.632 1.218 1.00 95.62 162 ARG A C 1
ATOM 1248 O O . ARG A 1 162 ? -21.662 3.939 2.237 1.00 95.62 162 ARG A O 1
ATOM 1255 N N . SER A 1 163 ? -22.580 4.500 0.255 1.00 96.81 163 SER A N 1
ATOM 1256 C CA . SER A 1 163 ? -23.594 3.444 0.234 1.00 96.81 163 SER A CA 1
ATOM 1257 C C . SER A 1 163 ? -23.122 2.248 -0.597 1.00 96.81 163 SER A C 1
ATOM 1259 O O . SER A 1 163 ? -22.330 2.401 -1.528 1.00 96.81 163 SER A O 1
ATOM 1261 N N . VAL A 1 164 ? -23.630 1.054 -0.295 1.00 96.62 164 VAL A N 1
ATOM 1262 C CA . VAL A 1 164 ? -23.434 -0.119 -1.162 1.00 96.62 164 VAL A CA 1
ATOM 1263 C C . VAL A 1 164 ? -24.098 0.137 -2.522 1.00 96.62 164 VAL A C 1
ATOM 1265 O O . VAL A 1 164 ? -25.219 0.632 -2.590 1.00 96.62 164 VAL A O 1
ATOM 1268 N N . GLY A 1 165 ? -23.398 -0.180 -3.607 1.00 96.88 165 GLY A N 1
ATOM 1269 C CA . GLY A 1 165 ? -23.758 0.125 -4.992 1.00 96.88 165 GLY A CA 1
ATOM 1270 C C . GLY A 1 165 ? -23.297 1.505 -5.480 1.00 96.88 165 GLY A C 1
ATOM 1271 O O . GLY A 1 165 ? -23.371 1.785 -6.678 1.00 96.88 165 GLY A O 1
ATOM 1272 N N . GLU A 1 166 ? -22.801 2.378 -4.597 1.00 96.69 166 GLU A N 1
ATOM 1273 C CA . GLU A 1 166 ? -22.331 3.706 -4.990 1.00 96.69 166 GLU A CA 1
ATOM 1274 C C . GLU A 1 166 ? -21.050 3.618 -5.830 1.00 96.69 166 GLU A C 1
ATOM 1276 O O . GLU A 1 166 ? -20.112 2.896 -5.495 1.00 96.69 166 GLU A O 1
ATOM 1281 N N . THR A 1 167 ? -20.990 4.407 -6.907 1.00 96.44 167 THR A N 1
ATOM 1282 C CA . THR A 1 167 ? -19.781 4.609 -7.716 1.00 96.44 167 THR A CA 1
ATOM 1283 C C . THR A 1 167 ? -19.361 6.072 -7.676 1.00 96.44 167 THR A C 1
ATOM 1285 O O . THR A 1 167 ? -20.183 6.958 -7.917 1.00 96.44 167 THR A O 1
ATOM 1288 N N . TRP A 1 168 ? -18.079 6.343 -7.438 1.00 94.25 168 TRP A N 1
ATOM 1289 C CA . TRP A 1 168 ? -17.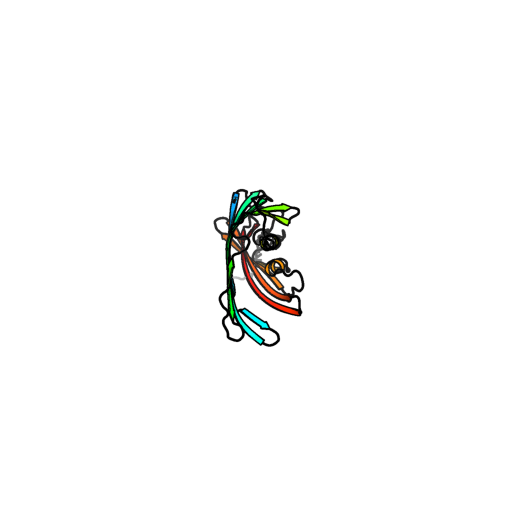533 7.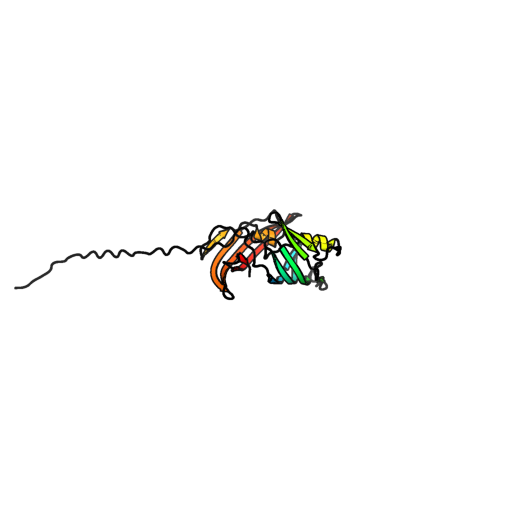702 -7.449 1.00 94.25 168 TRP A CA 1
ATOM 1290 C C . TRP A 1 168 ? -16.193 7.782 -8.178 1.00 94.25 168 TRP A C 1
ATOM 1292 O O . TRP A 1 168 ? -15.498 6.784 -8.362 1.00 94.25 168 TRP A O 1
ATOM 1302 N N . ASP A 1 169 ? -15.839 8.994 -8.605 1.00 91.50 169 ASP A N 1
ATOM 1303 C CA . ASP A 1 169 ? -14.509 9.308 -9.125 1.00 91.50 169 ASP A CA 1
ATOM 1304 C C . ASP A 1 169 ? -13.557 9.546 -7.945 1.00 91.50 169 ASP A C 1
ATOM 1306 O O . ASP A 1 169 ? -13.810 10.405 -7.096 1.00 91.50 169 ASP A O 1
ATOM 1310 N N . ASP A 1 170 ? -12.485 8.759 -7.873 1.00 84.19 170 ASP A N 1
ATOM 1311 C CA . ASP A 1 170 ? -11.459 8.850 -6.825 1.00 84.19 170 ASP A CA 1
ATOM 1312 C C . ASP A 1 170 ? -10.267 9.737 -7.251 1.00 84.19 170 ASP A C 1
ATOM 1314 O O . ASP A 1 170 ? -9.197 9.766 -6.636 1.00 84.19 170 ASP A O 1
ATOM 1318 N N . GLY A 1 171 ? -10.423 10.463 -8.361 1.00 84.31 171 GLY A N 1
ATOM 1319 C CA . GLY A 1 171 ? -9.374 11.260 -8.973 1.00 84.31 171 GLY A CA 1
ATOM 1320 C C . GLY A 1 171 ? -8.186 10.396 -9.387 1.00 84.31 171 GLY A C 1
ATOM 1321 O O . GLY A 1 171 ? -8.313 9.223 -9.724 1.00 84.31 171 GLY A O 1
ATOM 1322 N N . HIS A 1 172 ? -6.978 10.958 -9.363 1.00 80.38 172 HIS A N 1
ATOM 1323 C CA . HIS A 1 172 ? -5.767 10.228 -9.766 1.00 80.38 172 HIS A CA 1
ATOM 1324 C C . HIS A 1 172 ? -4.839 9.889 -8.599 1.00 80.38 172 HIS A C 1
ATOM 1326 O O . HIS A 1 172 ? -3.728 9.448 -8.853 1.00 80.38 172 HIS A O 1
ATOM 1332 N N . GLY A 1 173 ? -5.253 10.077 -7.340 1.00 77.00 173 GLY A N 1
ATOM 1333 C CA . GLY A 1 173 ? -4.386 9.870 -6.168 1.00 77.00 173 GLY A CA 1
ATOM 1334 C C . GLY A 1 173 ? -3.766 8.470 -6.123 1.00 77.00 173 GLY A C 1
ATOM 1335 O O . GLY A 1 173 ? -2.543 8.331 -6.134 1.00 77.00 173 GLY A O 1
ATOM 1336 N N . TYR A 1 174 ? -4.612 7.441 -6.197 1.00 74.69 174 TYR A N 1
ATOM 1337 C CA . TYR A 1 174 ? -4.177 6.044 -6.284 1.00 74.69 174 TYR A CA 1
ATOM 1338 C C . TYR A 1 174 ? -3.290 5.771 -7.507 1.00 74.69 174 TYR A C 1
ATOM 1340 O O . TYR A 1 174 ? -2.276 5.088 -7.414 1.00 74.69 174 TYR A O 1
ATOM 1348 N N . LEU A 1 175 ? -3.634 6.333 -8.669 1.00 76.12 175 LEU A N 1
ATOM 1349 C CA . LEU A 1 175 ? -2.862 6.107 -9.890 1.00 76.12 175 LEU A CA 1
ATOM 1350 C C . LEU A 1 175 ? -1.486 6.765 -9.837 1.00 76.12 175 LEU A C 1
ATOM 1352 O O . LEU A 1 175 ? -0.529 6.158 -10.292 1.00 76.12 175 LEU A O 1
ATOM 1356 N N . LYS A 1 176 ? -1.361 7.950 -9.234 1.00 76.62 176 LYS A N 1
ATOM 1357 C CA . LYS A 1 176 ? -0.061 8.586 -8.980 1.00 76.62 176 LYS A CA 1
ATOM 1358 C C . LYS A 1 176 ? 0.807 7.707 -8.089 1.00 76.62 176 LYS A C 1
ATOM 1360 O O . LYS A 1 176 ? 1.985 7.532 -8.382 1.00 76.62 176 LYS A O 1
ATOM 1365 N N . LEU A 1 177 ? 0.212 7.113 -7.050 1.00 69.81 177 LEU A N 1
ATOM 1366 C CA . LEU A 1 177 ? 0.893 6.150 -6.187 1.00 69.81 177 LEU A CA 1
ATOM 1367 C C . LEU A 1 177 ? 1.340 4.908 -6.972 1.00 69.81 177 LEU A C 1
ATOM 1369 O O . LEU A 1 177 ? 2.481 4.477 -6.827 1.00 69.81 177 LEU A O 1
ATOM 1373 N N . LEU A 1 178 ? 0.466 4.360 -7.820 1.00 70.44 178 LEU A N 1
ATOM 1374 C CA . LEU A 1 178 ? 0.743 3.164 -8.615 1.00 70.44 178 LEU A CA 1
ATOM 1375 C C . LEU A 1 178 ? 1.814 3.404 -9.690 1.00 70.44 178 LEU A C 1
ATOM 1377 O O . LEU A 1 178 ? 2.674 2.554 -9.908 1.00 70.44 178 LEU A O 1
ATOM 1381 N N . THR A 1 179 ? 1.756 4.538 -10.391 1.00 69.06 179 THR A N 1
ATOM 1382 C CA . THR A 1 179 ? 2.639 4.823 -11.530 1.00 69.06 179 THR A CA 1
ATOM 1383 C C . THR A 1 179 ? 3.896 5.592 -11.141 1.00 69.06 179 THR A C 1
ATOM 1385 O O . THR A 1 179 ? 4.830 5.641 -11.937 1.00 69.06 179 THR A O 1
ATOM 1388 N N . GLY A 1 180 ? 3.929 6.222 -9.962 1.00 68.69 180 GLY A N 1
ATOM 1389 C CA . GLY A 1 180 ? 5.004 7.129 -9.546 1.00 68.69 180 GLY A CA 1
ATOM 1390 C C . GLY A 1 180 ? 5.090 8.403 -10.394 1.00 68.69 180 GLY A C 1
ATOM 1391 O O . GLY A 1 180 ? 6.149 9.017 -10.480 1.00 68.69 180 GLY A O 1
ATOM 1392 N N . VAL A 1 181 ? 3.999 8.772 -11.072 1.00 73.81 181 VAL A N 1
ATOM 1393 C CA . VAL A 1 181 ? 3.953 9.909 -12.000 1.00 73.81 181 VAL A CA 1
ATOM 1394 C C . VAL A 1 181 ? 2.961 10.927 -11.466 1.00 73.81 181 VAL A C 1
ATOM 1396 O O . VAL A 1 181 ? 1.777 10.634 -11.380 1.00 73.81 181 VAL A O 1
ATOM 1399 N N . ASP A 1 182 ? 3.425 12.133 -11.147 1.00 70.12 182 ASP A N 1
ATOM 1400 C CA . ASP A 1 182 ? 2.579 13.164 -10.534 1.00 70.12 182 ASP A CA 1
ATOM 1401 C C . ASP A 1 182 ? 1.841 14.058 -11.544 1.00 70.12 182 ASP A C 1
ATOM 1403 O O . ASP A 1 182 ? 0.853 14.714 -11.189 1.00 70.12 182 ASP A O 1
ATOM 1407 N N . GLN A 1 183 ? 2.302 14.089 -12.800 1.00 75.31 183 GLN A N 1
ATOM 1408 C CA . GLN A 1 183 ? 1.808 14.971 -13.862 1.00 75.31 183 GLN A CA 1
ATOM 1409 C C . GLN A 1 183 ? 1.516 14.209 -15.158 1.00 75.31 183 GLN A C 1
ATOM 1411 O O . GLN A 1 183 ? 2.091 13.165 -15.429 1.00 75.31 183 GLN A O 1
ATOM 1416 N N . GLY A 1 184 ? 0.616 14.735 -15.992 1.00 78.00 184 GLY A N 1
ATOM 1417 C CA . GLY A 1 184 ? 0.335 14.138 -17.303 1.00 78.00 184 GLY A CA 1
ATOM 1418 C C . GLY A 1 184 ? -0.542 12.879 -17.273 1.00 78.00 184 GLY A C 1
ATOM 1419 O O . GLY A 1 184 ? -0.693 12.242 -18.315 1.00 78.00 184 GLY A O 1
ATOM 1420 N N . LEU A 1 185 ? -1.134 12.547 -16.121 1.00 85.56 185 LEU A N 1
ATOM 1421 C CA . LEU A 1 185 ? -2.230 11.584 -15.992 1.00 85.56 185 LEU A CA 1
ATOM 1422 C C . LEU A 1 185 ? -3.540 12.210 -16.486 1.00 85.56 185 LEU A C 1
ATOM 1424 O O . LEU A 1 185 ? -3.932 13.293 -16.055 1.00 85.56 185 LEU A O 1
ATOM 1428 N N . GLN A 1 186 ? -4.208 11.525 -17.406 1.00 87.81 186 GLN A N 1
ATOM 1429 C CA . GLN A 1 186 ? -5.515 11.895 -17.948 1.00 87.81 186 GLN A CA 1
ATOM 1430 C C . GLN A 1 186 ? -6.403 10.657 -18.031 1.00 87.81 186 GLN A C 1
ATOM 1432 O O . GLN A 1 186 ? -5.899 9.576 -18.312 1.00 87.81 186 GLN A O 1
ATOM 1437 N N . GLY A 1 187 ? -7.714 10.812 -17.861 1.00 89.00 187 GLY A N 1
ATOM 1438 C CA . GLY A 1 187 ? -8.683 9.715 -17.948 1.00 89.00 187 GLY A CA 1
ATOM 1439 C C . GLY A 1 187 ? -9.443 9.498 -16.645 1.00 89.00 187 GLY A C 1
ATOM 1440 O O . GLY A 1 187 ? -9.428 10.362 -15.768 1.00 89.00 187 GLY A O 1
ATOM 1441 N N . GLU A 1 188 ? -10.107 8.351 -16.541 1.00 91.06 188 GLU A N 1
ATOM 1442 C CA . GLU A 1 188 ? -11.060 8.048 -15.470 1.00 91.06 188 GLU A CA 1
ATOM 1443 C C . GLU A 1 188 ? -10.513 6.998 -14.499 1.00 91.06 188 GLU A C 1
ATOM 1445 O O . GLU A 1 188 ? -9.832 6.051 -14.903 1.00 91.06 188 GLU A O 1
ATOM 1450 N N . ASN A 1 189 ? -10.860 7.154 -13.223 1.00 90.88 189 ASN A N 1
ATOM 1451 C CA . ASN A 1 189 ? -10.594 6.204 -12.148 1.00 90.88 189 ASN A CA 1
ATOM 1452 C C . ASN A 1 189 ? -11.815 6.177 -11.227 1.00 90.88 189 ASN A C 1
ATOM 1454 O O . ASN A 1 189 ? -12.026 7.086 -10.424 1.00 90.88 189 ASN A O 1
ATOM 1458 N N . LYS A 1 190 ? -12.647 5.152 -11.389 1.00 93.88 190 LYS A N 1
ATOM 1459 C CA . LYS A 1 190 ? -13.909 5.008 -10.664 1.00 93.88 190 LYS A CA 1
ATOM 1460 C C . LYS A 1 190 ? -13.784 3.905 -9.635 1.00 93.88 190 LYS A C 1
ATOM 1462 O O . LYS A 1 190 ? -13.253 2.844 -9.948 1.00 93.88 190 LYS A O 1
ATOM 1467 N N . VAL A 1 191 ? -14.301 4.147 -8.441 1.00 94.50 191 VAL A N 1
ATOM 1468 C CA . VAL A 1 191 ? -14.412 3.151 -7.375 1.00 94.50 191 VAL A CA 1
ATOM 1469 C C . VAL A 1 191 ? -15.887 2.859 -7.155 1.00 94.50 191 VAL A C 1
ATOM 1471 O O . VAL A 1 191 ? -16.690 3.787 -7.093 1.00 94.50 191 VAL A O 1
ATOM 1474 N N . THR A 1 192 ? -16.226 1.578 -7.067 1.00 96.81 192 THR A N 1
ATOM 1475 C CA . THR A 1 192 ? -17.564 1.070 -6.754 1.00 96.81 192 THR A CA 1
ATOM 1476 C C . THR A 1 192 ? -17.509 0.388 -5.398 1.00 96.81 192 THR A C 1
ATOM 1478 O O . THR A 1 192 ? -16.585 -0.382 -5.148 1.00 96.81 192 THR A O 1
ATOM 1481 N N . PHE A 1 193 ? -18.463 0.679 -4.520 1.00 97.12 193 PHE A N 1
ATOM 1482 C CA . PHE A 1 193 ? -18.640 -0.064 -3.277 1.00 97.12 193 PHE A CA 1
ATOM 1483 C C . PHE A 1 193 ? -19.605 -1.216 -3.535 1.00 97.12 193 PHE A C 1
ATOM 1485 O O . PHE A 1 193 ? -20.811 -1.012 -3.561 1.00 97.12 193 PHE A O 1
ATOM 1492 N N . ASP A 1 194 ? -19.078 -2.413 -3.763 1.00 97.88 194 ASP A N 1
ATOM 1493 C CA . ASP A 1 194 ? -19.865 -3.527 -4.288 1.00 97.88 194 ASP A CA 1
ATOM 1494 C C . ASP A 1 194 ? -20.769 -4.153 -3.224 1.00 97.88 194 ASP A C 1
ATOM 1496 O O . ASP A 1 194 ? -21.962 -4.340 -3.455 1.00 97.88 194 ASP A O 1
ATOM 1500 N N . GLU A 1 195 ? -20.211 -4.466 -2.053 1.00 97.88 195 GLU A N 1
ATOM 1501 C CA . GLU A 1 195 ? -20.921 -5.153 -0.970 1.00 97.88 195 GLU A CA 1
ATOM 1502 C C . GLU A 1 195 ? -20.172 -5.070 0.367 1.00 97.88 195 GLU A C 1
ATOM 1504 O O . GLU A 1 195 ? -18.997 -4.695 0.425 1.00 97.88 195 GLU A O 1
ATOM 1509 N N . VAL A 1 196 ? -20.852 -5.457 1.450 1.00 97.75 196 VAL A N 1
ATOM 1510 C CA . VAL A 1 196 ? -20.237 -5.693 2.761 1.00 97.75 196 VAL A CA 1
ATOM 1511 C C . VAL A 1 196 ? -20.167 -7.194 3.017 1.00 97.75 196 VAL A C 1
ATOM 1513 O O . VAL A 1 196 ? -21.186 -7.882 2.985 1.00 97.75 196 VAL A O 1
ATOM 1516 N N . VAL A 1 197 ? -18.967 -7.694 3.305 1.00 97.81 197 VAL A N 1
ATOM 1517 C CA . VAL A 1 197 ? -18.701 -9.113 3.572 1.00 97.81 197 VAL A CA 1
ATOM 1518 C C . VAL A 1 197 ? -18.123 -9.307 4.967 1.00 97.81 197 VAL A C 1
ATOM 1520 O O . VAL A 1 197 ? -17.403 -8.451 5.483 1.00 97.81 197 VAL A O 1
ATOM 1523 N N . ASP A 1 198 ? -18.395 -10.464 5.572 1.00 96.94 198 ASP A N 1
ATOM 1524 C CA . ASP A 1 198 ? -17.606 -10.927 6.710 1.00 96.94 198 ASP A CA 1
ATOM 1525 C C . ASP A 1 198 ? -16.331 -11.595 6.190 1.00 96.94 198 ASP A C 1
ATOM 1527 O O . ASP A 1 198 ? -16.375 -12.633 5.527 1.00 96.94 198 ASP A O 1
ATOM 1531 N N . TYR A 1 199 ? -15.187 -10.984 6.477 1.00 92.75 199 TYR A N 1
ATOM 1532 C CA . TYR A 1 199 ? -13.885 -11.543 6.158 1.00 92.75 199 TYR A CA 1
ATOM 1533 C C . TYR A 1 199 ? -13.107 -11.753 7.451 1.00 92.75 199 TYR A C 1
ATOM 1535 O O . TYR A 1 199 ? -12.751 -10.804 8.148 1.00 92.75 199 TYR A O 1
ATOM 1543 N N . GLN A 1 200 ? -12.862 -13.022 7.784 1.00 89.69 200 GLN A N 1
ATOM 1544 C CA . GLN A 1 200 ? -12.169 -13.431 9.012 1.00 89.69 200 GLN A CA 1
ATOM 1545 C C . GLN A 1 200 ? -12.816 -12.870 10.299 1.00 89.69 200 GLN A C 1
ATOM 1547 O O . GLN A 1 200 ? -12.112 -12.509 11.243 1.00 89.69 200 GLN A O 1
ATOM 1552 N N . GLY A 1 201 ? -14.154 -12.799 10.353 1.00 91.88 201 GLY A N 1
ATOM 1553 C CA . GLY A 1 201 ? -14.895 -12.286 11.509 1.00 91.88 201 GLY A CA 1
ATOM 1554 C C . GLY A 1 201 ? -14.918 -10.760 11.616 1.00 91.88 201 GLY A C 1
ATOM 1555 O O . GLY A 1 201 ? -15.199 -10.226 12.691 1.00 91.88 201 GLY A O 1
ATOM 1556 N N . GLN A 1 202 ? -14.571 -10.046 10.540 1.00 93.25 202 GLN A N 1
ATOM 1557 C CA . GLN A 1 202 ? -14.666 -8.593 10.454 1.00 93.25 202 GLN A CA 1
ATOM 1558 C C . GLN A 1 202 ? -15.550 -8.176 9.284 1.00 93.25 202 GLN A C 1
ATOM 1560 O O . GLN A 1 202 ? -15.380 -8.648 8.162 1.00 93.25 202 GLN A O 1
ATOM 1565 N N . GLN A 1 203 ? -16.430 -7.207 9.534 1.00 97.00 203 GLN A N 1
ATOM 1566 C CA . GLN A 1 203 ? -17.191 -6.543 8.481 1.00 97.00 203 GLN A CA 1
ATOM 1567 C C . GLN A 1 203 ? -16.253 -5.697 7.614 1.00 97.00 203 GLN A C 1
ATOM 1569 O O . GLN A 1 203 ? -15.559 -4.798 8.109 1.00 97.00 203 GLN A O 1
ATOM 1574 N N . CYS A 1 204 ? -16.236 -6.000 6.322 1.00 96.81 204 CYS A N 1
ATOM 1575 C CA . CYS A 1 204 ? -15.360 -5.388 5.339 1.00 96.81 204 CYS A CA 1
ATOM 1576 C C . CYS A 1 204 ? -16.160 -4.906 4.129 1.00 96.81 204 CYS A C 1
ATOM 1578 O O . CYS A 1 204 ? -17.085 -5.580 3.692 1.00 96.81 204 CYS A O 1
ATOM 1580 N N . ALA A 1 205 ? -15.777 -3.764 3.568 1.00 96.88 205 ALA A N 1
ATOM 1581 C CA . ALA A 1 205 ? -16.258 -3.309 2.273 1.00 96.88 205 ALA A CA 1
ATOM 1582 C C . ALA A 1 205 ? -15.472 -3.996 1.153 1.00 96.88 205 ALA A C 1
ATOM 1584 O O . ALA A 1 205 ? -14.241 -4.013 1.189 1.00 96.88 205 ALA A O 1
ATOM 1585 N N . VAL A 1 206 ? -16.172 -4.512 0.149 1.00 97.19 206 VAL A N 1
ATOM 1586 C CA . VAL A 1 206 ? -15.581 -4.915 -1.130 1.00 97.19 206 VAL A CA 1
ATOM 1587 C C . VAL A 1 206 ? -15.667 -3.724 -2.073 1.00 97.19 206 VAL A C 1
ATOM 1589 O O . VAL A 1 206 ? -16.750 -3.186 -2.302 1.00 97.19 206 VAL A O 1
ATOM 1592 N N . LEU A 1 207 ? -14.517 -3.279 -2.572 1.00 95.38 207 LEU A N 1
ATOM 1593 C CA . LEU A 1 207 ? -14.403 -2.118 -3.444 1.00 95.38 207 LEU A CA 1
ATOM 1594 C C . LEU A 1 207 ? -13.794 -2.533 -4.778 1.00 95.38 207 LEU A C 1
ATOM 1596 O O . LEU A 1 207 ? -12.678 -3.048 -4.798 1.00 95.38 207 LEU A O 1
ATOM 1600 N N . THR A 1 208 ? -14.468 -2.238 -5.886 1.00 95.69 208 THR A N 1
ATOM 1601 C CA . THR A 1 208 ? -13.918 -2.439 -7.229 1.00 95.69 208 THR A CA 1
ATOM 1602 C C . THR A 1 208 ? -13.537 -1.108 -7.851 1.00 95.69 208 THR A C 1
ATOM 1604 O O . THR A 1 208 ? -14.373 -0.239 -8.109 1.00 95.69 208 THR A O 1
ATOM 1607 N N . ARG A 1 209 ? -12.248 -0.951 -8.136 1.00 92.69 209 ARG A N 1
ATOM 1608 C CA . ARG A 1 209 ? -11.675 0.190 -8.840 1.00 92.69 209 ARG A CA 1
ATOM 1609 C C . ARG A 1 209 ? -11.481 -0.163 -10.308 1.00 92.69 209 ARG A C 1
ATOM 1611 O O . ARG A 1 209 ? -10.807 -1.134 -10.628 1.00 92.69 209 ARG A O 1
ATOM 1618 N N . LYS A 1 210 ? -12.002 0.665 -11.211 1.00 93.94 210 LYS A N 1
ATOM 1619 C CA . LYS A 1 210 ? -11.758 0.575 -12.657 1.00 93.94 210 LYS A CA 1
ATOM 1620 C C . LYS A 1 210 ? -11.092 1.849 -13.133 1.00 93.94 210 LYS A C 1
ATOM 1622 O O . LYS A 1 210 ? -11.589 2.946 -12.880 1.00 93.94 210 LYS A O 1
ATOM 1627 N N . PHE A 1 211 ? -9.991 1.709 -13.859 1.00 91.88 211 PHE A N 1
ATOM 1628 C CA . PHE A 1 211 ? -9.276 2.850 -14.412 1.00 91.88 211 PHE A CA 1
ATOM 1629 C C . PHE A 1 211 ? -9.037 2.693 -15.906 1.00 91.88 211 PHE A C 1
ATOM 1631 O O . PHE A 1 211 ? -8.732 1.610 -16.402 1.00 91.88 211 PHE A O 1
ATOM 1638 N N . HIS A 1 212 ? -9.146 3.810 -16.615 1.00 91.50 212 HIS A N 1
ATOM 1639 C CA . HIS A 1 212 ? -8.772 3.957 -18.013 1.00 91.50 212 HIS A CA 1
ATOM 1640 C C . HIS A 1 212 ? -8.041 5.286 -18.160 1.00 91.50 212 HIS A C 1
ATOM 1642 O O . HIS A 1 212 ? -8.665 6.344 -18.272 1.00 91.50 212 HIS A O 1
ATOM 1648 N N . VAL A 1 213 ? -6.710 5.234 -18.124 1.00 89.31 213 VAL A N 1
ATOM 1649 C CA . VAL A 1 213 ? -5.875 6.434 -18.094 1.00 89.31 213 VAL A CA 1
ATOM 1650 C C . VAL A 1 213 ? -4.791 6.434 -19.154 1.00 89.31 213 VAL A C 1
ATOM 1652 O O . VAL A 1 213 ? -4.315 5.402 -19.615 1.00 89.31 213 VAL A O 1
ATOM 1655 N N . THR A 1 214 ? -4.391 7.635 -19.540 1.00 86.25 214 THR A N 1
ATOM 1656 C CA . THR A 1 214 ? -3.210 7.916 -20.343 1.00 86.25 214 THR A CA 1
ATOM 1657 C C . THR A 1 214 ? -2.214 8.666 -19.472 1.00 86.25 214 THR A C 1
ATOM 1659 O O . THR A 1 214 ? -2.545 9.703 -18.905 1.00 86.25 214 THR A O 1
ATOM 1662 N N . VAL A 1 215 ? -0.994 8.149 -19.386 1.00 83.75 215 VAL A N 1
ATOM 1663 C CA . VAL A 1 215 ? 0.141 8.769 -18.706 1.00 83.75 215 VAL A CA 1
ATOM 1664 C C . VAL A 1 215 ? 1.071 9.329 -19.771 1.00 83.75 215 VAL A C 1
ATOM 1666 O O . VAL A 1 215 ? 1.548 8.582 -20.627 1.00 83.75 215 VAL A O 1
ATOM 1669 N N . ARG A 1 216 ? 1.334 10.635 -19.743 1.00 81.00 216 ARG A N 1
ATOM 1670 C CA . ARG A 1 216 ? 2.427 11.232 -20.521 1.00 81.00 216 ARG A CA 1
ATOM 1671 C C . ARG A 1 216 ? 3.709 11.141 -19.707 1.00 81.00 216 ARG A C 1
ATOM 1673 O O . ARG A 1 216 ? 3.765 11.659 -18.600 1.00 81.00 216 ARG A O 1
ATOM 1680 N N . LEU A 1 217 ? 4.703 10.460 -20.258 1.00 76.38 217 LEU A N 1
ATOM 1681 C CA . LEU A 1 217 ? 6.024 10.326 -19.662 1.00 76.38 217 LEU A CA 1
ATOM 1682 C C . LEU A 1 217 ? 6.948 11.408 -20.225 1.00 76.38 217 LEU A C 1
ATOM 1684 O O . LEU A 1 217 ? 6.710 11.955 -21.310 1.00 76.38 217 LEU A O 1
ATOM 1688 N N . ASP A 1 218 ? 8.035 11.675 -19.508 1.00 68.31 218 ASP A N 1
ATOM 1689 C CA . ASP A 1 218 ? 9.104 12.534 -20.004 1.00 68.31 218 ASP A CA 1
ATOM 1690 C C . ASP A 1 218 ? 9.623 12.014 -21.355 1.00 68.31 218 ASP A C 1
ATOM 1692 O O . ASP A 1 218 ? 9.586 10.815 -21.637 1.00 68.31 218 ASP A O 1
ATOM 1696 N N . GLN A 1 219 ? 10.103 12.923 -22.211 1.00 69.62 219 GLN A N 1
ATOM 1697 C CA . GLN A 1 219 ? 10.561 12.640 -23.586 1.00 69.62 219 GLN A CA 1
ATOM 1698 C C . GLN A 1 219 ? 9.446 12.368 -24.621 1.00 69.62 219 GLN A C 1
ATOM 1700 O O . GLN A 1 219 ? 9.726 11.894 -25.719 1.00 69.62 219 GLN A O 1
ATOM 1705 N N . GLY A 1 220 ? 8.190 12.718 -24.318 1.00 69.19 220 GLY A N 1
ATOM 1706 C CA . GLY A 1 220 ? 7.092 12.714 -25.298 1.00 69.19 220 GLY A CA 1
ATOM 1707 C C . GLY A 1 220 ? 6.422 11.354 -25.508 1.00 69.19 220 GLY A C 1
ATOM 1708 O O . GLY A 1 220 ? 5.585 11.207 -26.401 1.00 69.19 220 GLY A O 1
ATOM 1709 N N . TYR A 1 221 ? 6.749 10.364 -24.679 1.00 73.62 221 TYR A N 1
ATOM 1710 C CA . TYR A 1 221 ? 6.082 9.068 -24.692 1.00 73.62 221 TYR A CA 1
ATOM 1711 C C . TYR A 1 221 ? 4.718 9.145 -23.999 1.00 73.62 221 TYR A C 1
ATOM 1713 O O . TYR A 1 221 ? 4.507 9.918 -23.065 1.00 73.62 221 TYR A O 1
ATOM 1721 N N . SER A 1 222 ? 3.777 8.312 -24.444 1.00 76.06 222 SER A N 1
ATOM 1722 C CA . SER A 1 222 ? 2.500 8.127 -23.755 1.00 76.06 222 SER A CA 1
ATOM 1723 C C . SER A 1 222 ? 2.228 6.649 -23.523 1.00 76.06 222 SER A C 1
ATOM 1725 O O . SER A 1 222 ? 2.487 5.811 -24.387 1.00 76.06 222 SER A O 1
ATOM 1727 N N . MET A 1 223 ? 1.707 6.339 -22.343 1.00 78.56 223 MET A N 1
ATOM 1728 C CA . MET A 1 223 ? 1.307 5.003 -21.932 1.00 78.56 223 MET A CA 1
ATOM 1729 C C . MET A 1 223 ? -0.191 5.016 -21.653 1.00 78.56 223 MET A C 1
ATOM 1731 O O . MET A 1 223 ? -0.666 5.832 -20.871 1.00 78.56 223 MET A O 1
ATOM 1735 N N . LYS A 1 224 ? -0.943 4.114 -22.286 1.00 82.94 224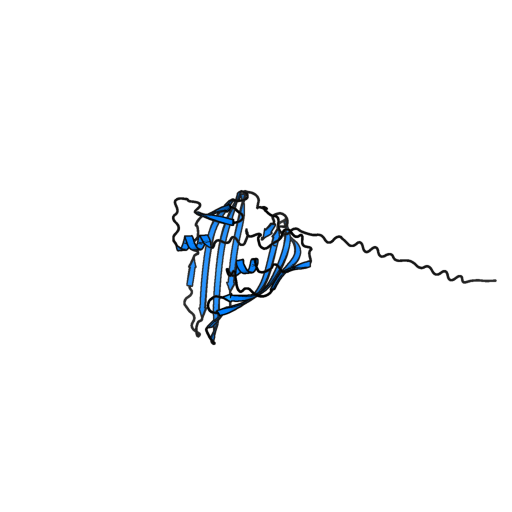 LYS A N 1
ATOM 1736 C CA . LYS A 1 224 ? -2.352 3.888 -21.955 1.00 82.94 224 LYS A CA 1
ATOM 1737 C C . LYS A 1 224 ? -2.451 2.704 -21.009 1.00 82.94 224 LYS A C 1
ATOM 1739 O O . LYS A 1 224 ? -1.904 1.644 -21.302 1.00 82.94 224 LYS A O 1
ATOM 1744 N N . MET A 1 225 ? -3.152 2.891 -19.904 1.00 82.44 225 MET A N 1
ATOM 1745 C CA . MET A 1 225 ? -3.390 1.876 -18.893 1.00 82.44 225 MET A CA 1
ATOM 1746 C C . MET A 1 225 ? -4.890 1.671 -18.747 1.00 82.44 225 MET A C 1
ATOM 1748 O O . MET A 1 225 ? -5.667 2.622 -18.688 1.00 82.44 225 MET A O 1
ATOM 1752 N N . THR A 1 226 ? -5.309 0.417 -18.702 1.00 87.00 226 THR A N 1
ATOM 1753 C CA . THR A 1 226 ? -6.668 0.042 -18.322 1.00 87.00 226 THR A CA 1
ATOM 1754 C C . THR A 1 226 ? -6.562 -1.120 -17.369 1.00 87.00 226 THR A C 1
ATOM 1756 O O . THR A 1 226 ? -5.756 -2.021 -17.602 1.00 87.00 226 THR A O 1
ATOM 1759 N N . GLY A 1 227 ? -7.336 -1.083 -16.301 1.00 87.56 227 GLY A N 1
ATOM 1760 C CA . GLY A 1 227 ? -7.289 -2.130 -15.305 1.00 87.56 227 GLY A CA 1
ATOM 1761 C C . GLY A 1 227 ? -8.466 -2.076 -14.360 1.00 87.56 227 GLY A C 1
ATOM 1762 O O . GLY A 1 227 ? -9.243 -1.118 -14.335 1.00 87.56 227 GLY A O 1
ATOM 1763 N N . GLU A 1 228 ? -8.564 -3.158 -13.611 1.00 91.44 228 GLU A N 1
ATOM 1764 C CA . GLU A 1 228 ? -9.550 -3.385 -12.576 1.00 91.44 228 GLU A CA 1
ATOM 1765 C C . GLU A 1 228 ? -8.815 -3.941 -11.356 1.00 91.44 228 GLU A C 1
ATOM 1767 O O . GLU A 1 228 ? -7.948 -4.806 -11.493 1.00 91.44 228 GLU A O 1
ATOM 1772 N N . GLU A 1 229 ? -9.120 -3.399 -10.188 1.00 87.81 229 GLU A N 1
ATOM 1773 C CA . GLU A 1 229 ? -8.608 -3.819 -8.888 1.00 87.81 229 GLU A CA 1
ATOM 1774 C C . GLU A 1 229 ? -9.807 -4.062 -7.976 1.00 87.81 229 GLU A C 1
ATOM 1776 O O . GLU A 1 229 ? -10.734 -3.254 -7.955 1.00 87.81 229 GLU A O 1
ATOM 1781 N N . THR A 1 230 ? -9.768 -5.143 -7.201 1.00 91.94 230 THR A N 1
ATOM 1782 C CA . THR A 1 230 ? -10.724 -5.383 -6.119 1.00 91.94 230 THR A CA 1
ATOM 1783 C C . THR A 1 230 ? -9.984 -5.346 -4.791 1.00 91.94 230 THR A C 1
ATOM 1785 O O . THR A 1 230 ? -8.984 -6.045 -4.621 1.00 91.94 230 THR A O 1
ATOM 1788 N N . THR A 1 231 ? -10.505 -4.567 -3.851 1.00 91.25 231 THR A N 1
ATOM 1789 C CA . THR A 1 231 ? -9.937 -4.369 -2.518 1.00 91.25 231 THR A CA 1
ATOM 1790 C C . THR A 1 231 ? -10.951 -4.768 -1.457 1.00 91.25 231 THR A C 1
ATOM 1792 O O . THR A 1 231 ? -12.104 -4.343 -1.506 1.00 91.25 231 THR A O 1
ATOM 1795 N N . ILE A 1 232 ? -10.521 -5.559 -0.473 1.00 93.38 232 ILE A N 1
ATOM 1796 C CA . ILE A 1 232 ? -11.311 -5.857 0.725 1.00 93.38 232 ILE A CA 1
ATOM 1797 C C . ILE A 1 232 ? -10.819 -4.933 1.832 1.00 93.38 232 ILE A C 1
ATOM 1799 O O . ILE A 1 232 ? -9.659 -4.993 2.222 1.00 93.38 232 ILE A O 1
ATOM 1803 N N . ARG A 1 233 ? -11.688 -4.070 2.349 1.00 92.56 233 ARG A N 1
ATOM 1804 C CA . ARG A 1 233 ? -11.315 -3.045 3.323 1.00 92.56 233 ARG A CA 1
ATOM 1805 C C . ARG A 1 233 ? -12.070 -3.208 4.630 1.00 92.56 233 ARG A C 1
ATOM 1807 O O . ARG A 1 233 ? -13.293 -3.116 4.655 1.00 92.56 233 ARG A O 1
ATOM 1814 N N . SER A 1 234 ? -11.352 -3.366 5.739 1.00 92.25 234 SER A N 1
ATOM 1815 C CA . SER A 1 234 ? -11.962 -3.440 7.072 1.00 92.25 234 SER A CA 1
ATOM 1816 C C . SER A 1 234 ? -12.680 -2.134 7.416 1.00 92.25 234 SER A C 1
ATOM 1818 O O . SER A 1 234 ? -12.058 -1.069 7.457 1.00 92.25 234 SER A O 1
ATOM 1820 N N . LEU A 1 235 ? -13.976 -2.215 7.732 1.00 93.38 235 LEU A N 1
ATOM 1821 C CA . LEU A 1 235 ? -14.793 -1.057 8.121 1.00 93.38 235 LEU A CA 1
ATOM 1822 C C . LEU A 1 235 ? -14.504 -0.579 9.551 1.00 93.38 235 LEU A C 1
ATOM 1824 O O . LEU A 1 235 ? -14.807 0.556 9.909 1.00 93.38 235 LEU A O 1
ATOM 1828 N N . SER A 1 236 ? -13.911 -1.441 10.379 1.00 91.38 236 SER A N 1
ATOM 1829 C CA . SER A 1 236 ? -13.569 -1.115 11.769 1.00 91.38 236 SER A CA 1
ATOM 1830 C C . SER A 1 236 ? -12.148 -0.570 11.909 1.00 91.38 236 SER A C 1
ATOM 1832 O O . SER A 1 236 ? -11.899 0.328 12.716 1.00 91.38 236 SER A O 1
ATOM 1834 N N . GLN A 1 237 ? -11.213 -1.103 11.117 1.00 88.50 237 GLN A N 1
ATOM 1835 C CA . GLN A 1 237 ? -9.797 -0.744 11.186 1.00 88.50 237 GLN A CA 1
ATOM 1836 C C . GLN A 1 237 ? -9.383 0.263 10.108 1.00 88.50 237 GLN A C 1
ATOM 1838 O O . GLN A 1 237 ? -8.330 0.886 10.247 1.00 88.50 237 GLN A O 1
ATOM 1843 N N . PHE A 1 238 ? -10.222 0.475 9.086 1.00 88.81 238 PHE A N 1
ATOM 1844 C CA . PHE A 1 238 ? -9.955 1.360 7.949 1.00 88.81 238 PHE A CA 1
ATOM 1845 C C . PHE A 1 238 ? -8.627 0.997 7.273 1.00 88.81 238 PHE A C 1
ATOM 1847 O O . PHE A 1 238 ? -7.741 1.840 7.128 1.00 88.81 238 PHE A O 1
ATOM 1854 N N . PHE A 1 239 ? -8.486 -0.282 6.925 1.00 85.81 239 PHE A N 1
ATOM 1855 C CA . PHE A 1 239 ? -7.270 -0.873 6.373 1.00 85.81 239 PHE A CA 1
ATOM 1856 C C . PHE A 1 239 ? -7.620 -1.895 5.288 1.00 85.81 239 PHE A C 1
ATOM 1858 O O . PHE A 1 239 ? -8.609 -2.617 5.436 1.00 85.81 239 PHE A O 1
ATOM 1865 N N . ASP A 1 240 ? -6.815 -1.940 4.228 1.00 87.25 240 ASP A N 1
ATOM 1866 C CA . ASP A 1 240 ? -7.000 -2.840 3.083 1.00 87.25 240 ASP A CA 1
ATOM 1867 C C . ASP A 1 240 ? -6.323 -4.192 3.373 1.00 87.25 240 ASP A C 1
ATOM 1869 O O . ASP A 1 240 ? -5.169 -4.220 3.804 1.00 87.25 240 ASP A O 1
ATOM 1873 N N . LEU A 1 241 ? -7.053 -5.298 3.193 1.00 82.25 241 LEU A N 1
ATOM 1874 C CA . LEU A 1 241 ? -6.679 -6.665 3.587 1.00 82.25 241 LEU A CA 1
ATOM 1875 C C . LEU A 1 241 ? -6.113 -7.499 2.433 1.00 82.25 241 LEU A C 1
ATOM 1877 O O . LEU A 1 241 ? -6.615 -7.372 1.295 1.00 82.25 241 LEU A O 1
#

pLDDT: mean 82.03, std 14.23, range [38.19, 97.88]

Radius of gyration: 26.52 Å; Cα contacts (8 Å, |Δi|>4): 455; chains: 1; bounding box: 117×30×54 Å

Organism: NCBI:txid1123071

Foldseek 3Di:
DDDDDDDDDDDDPPPPPPPPPPFDWFFLDDPLFDDDAFDKDKDWDWDWDFFDWDDDPNDIDTTKIKTWIWIKIWGHHDSFKIKIATQFTKMWIWDDDPNDTDDIDIDTDLRHGFIWMWGDDPNDIDIDGPPPPDDRDPSRVVVSVVPDPPFVCLVQGDRDIDGAQDKDFSDCPVVCNVVVADDQKDFTKMKHFHDWDQDPNFTWTKIKIWTWIWHQDPPGDIDTDTDIDIWTAGSVRSTTD

Mean predicted aligned error: 10.04 Å

Solvent-accessible surface area (backbone atoms only — not comparable to full-atom values): 14183 Å² total; per-residue (Å²): 133,91,80,90,80,88,85,80,85,79,84,80,80,78,77,78,78,74,76,77,71,78,79,65,68,42,51,64,29,60,91,88,64,50,71,58,70,73,43,73,46,75,50,75,48,75,48,77,46,71,68,40,69,50,73,59,92,93,46,76,38,70,40,28,34,42,41,37,43,37,33,34,40,36,36,31,73,40,84,49,29,35,38,37,31,30,75,42,37,41,38,41,40,39,42,31,58,93,90,41,74,50,78,75,43,78,45,69,47,77,53,54,71,45,49,29,34,35,40,52,54,96,92,40,78,47,73,42,58,60,52,84,85,63,82,71,52,74,67,34,51,54,51,57,77,61,68,70,54,76,70,73,55,60,80,73,51,51,69,62,63,44,39,71,71,42,70,47,77,62,62,56,56,57,54,26,67,74,68,72,47,93,59,56,73,44,76,50,32,37,38,28,32,66,44,77,42,76,57,96,89,36,60,21,39,35,34,41,36,42,37,46,34,38,37,46,46,87,94,81,43,74,45,79,48,72,53,74,48,78,46,44,26,33,56,84,57,50,40,68,109

Nearest PDB structures (foldseek):
  1gpp-assembly1_A  TM=5.257E-01  e=4.362E+00  Saccharomyces cerevisiae
  8olj-assembly1_B  TM=3.264E-01  e=1.138E+00  Archaeoglobus fulgidus DSM 8774
  7f6d-assembly1_G  TM=1.011E-01  e=1.681E-01  Deinococcus radiodurans R1 = ATCC 13939 = DSM 20539